Protein AF-A0A924YUT5-F1 (afdb_monomer)

Radius of gyration: 21.01 Å; Cα contacts (8 Å, |Δi|>4): 432; chains: 1; bounding box: 50×61×50 Å

pLDDT: mean 85.6, std 17.92, range [31.67, 98.62]

Nearest PDB structures (foldseek):
  8pk1-assembly1_E  TM=8.857E-01  e=5.391E-14  Streptococcus thermophilus DGCC 7710
  8pk1-assembly1_F  TM=6.198E-01  e=3.975E-14  Streptococcus thermophilus DGCC 7710
  5xvn-assembly1_D  TM=8.162E-01  e=4.179E-11  Enterococcus faecalis TX0027
  7mi5-assembly1_C  TM=7.066E-01  e=3.711E-10  Geobacter sulfurreducens PCA
  7mi4-assembly1_B  TM=5.355E-01  e=1.539E-09  Geobacter sulfurreducens PCA

Mean predicted aligned error: 7.94 Å

Solvent-accessible surface area (backbone atoms only — not comparable to full-atom values): 15999 Å² total; per-residue (Å²): 126,52,80,35,75,44,80,44,54,92,51,55,31,43,38,38,62,54,96,75,19,41,35,43,38,39,89,100,50,80,72,46,76,44,51,24,65,32,35,40,33,44,36,42,29,25,89,61,49,46,71,44,73,58,36,59,52,49,27,24,75,46,60,9,31,42,32,39,32,39,94,88,60,47,80,76,44,72,51,71,38,84,78,51,45,93,60,27,70,62,40,39,52,52,59,74,65,52,48,69,71,55,28,19,48,53,38,27,53,38,45,33,42,23,39,46,34,44,16,52,48,33,31,74,78,69,75,44,41,79,65,32,62,72,47,39,83,66,53,40,71,51,35,80,79,45,51,58,63,52,43,49,67,61,43,47,36,73,75,69,36,81,85,53,75,93,72,68,76,92,68,63,75,76,80,68,87,79,74,86,80,71,82,87,88,77,89,72,71,98,77,77,86,72,73,84,56,87,52,52,69,67,42,49,51,48,50,52,47,47,51,54,48,36,54,55,33,35,45,51,34,31,47,69,19,40,57,34,48,68,37,58,73,49,73,59,92,86,46,70,41,19,28,15,57,51,69,36,46,42,53,46,39,59,48,52,50,38,48,50,55,48,43,74,77,45,67,87,58,90,66,88,45,75,65,58,48,50,55,57,75,70,108

Secondary structure (DSSP, 8-state):
---EEEEE-SS-EEEEEETTEEEEE-TTSPPEEEEGGGEEEEEE--TTEEE-HHHHHHHHHTT-EEEEE-TTS-EEEEE--S-S-TTHHHHHHHHHT--HHHHHHHHHHHHHHHHHHHHHHHHHHHS--TTHHHHGGG--GGGTT-HHHHHHHHHHHHHH-TT-----GGGS----TT---S-S-----TT----S-TT-HHHHHHHHHHHHHHHHHHHHHHHTT--TT--SS---TT-TTHHHHHHHGGGHHHHHHHHHHHHHH-TT-SS--HHHHHHHTT-

Structure (mmCIF, N/CA/C/O backbone):
data_AF-A0A924YUT5-F1
#
_entry.id   AF-A0A924YUT5-F1
#
loop_
_atom_site.group_PDB
_atom_site.id
_atom_site.type_symbol
_atom_site.label_atom_id
_atom_site.label_alt_id
_atom_site.label_comp_id
_atom_site.label_asym_id
_atom_site.label_entity_id
_atom_site.label_seq_id
_atom_site.pdbx_PDB_ins_code
_atom_site.Cartn_x
_atom_site.Cartn_y
_atom_site.Cartn_z
_atom_site.occupancy
_atom_site.B_iso_or_equiv
_atom_site.auth_seq_id
_atom_site.auth_comp_id
_atom_site.auth_asym_id
_atom_site.auth_atom_id
_atom_site.pdbx_PDB_model_num
ATOM 1 N N . MET A 1 1 ? -15.914 -12.291 3.706 1.00 57.69 1 MET A N 1
ATOM 2 C CA . MET A 1 1 ? -15.242 -11.156 4.368 1.00 57.69 1 MET A CA 1
ATOM 3 C C . MET A 1 1 ? -15.129 -10.049 3.345 1.00 57.69 1 MET A C 1
ATOM 5 O O . MET A 1 1 ? -14.628 -10.314 2.257 1.00 57.69 1 MET A O 1
ATOM 9 N N . HIS A 1 2 ? -15.637 -8.861 3.648 1.00 71.75 2 HIS A N 1
ATOM 10 C CA . HIS A 1 2 ? -15.428 -7.686 2.804 1.00 71.75 2 HIS A CA 1
ATOM 11 C C . HIS A 1 2 ? -14.162 -6.982 3.307 1.00 71.75 2 HIS A C 1
ATOM 13 O O . HIS A 1 2 ? -14.096 -6.659 4.476 1.00 71.75 2 HIS A O 1
ATOM 19 N N . ASN A 1 3 ? -13.134 -6.755 2.487 1.00 85.44 3 ASN A N 1
ATOM 20 C CA . ASN A 1 3 ? -11.931 -6.027 2.927 1.00 85.44 3 ASN A CA 1
ATOM 21 C C . ASN A 1 3 ? -12.153 -4.509 2.782 1.00 85.44 3 ASN A C 1
ATOM 23 O O . ASN A 1 3 ? -11.598 -3.896 1.874 1.00 85.44 3 ASN A O 1
ATOM 27 N N . ARG A 1 4 ? -13.010 -3.903 3.618 1.00 92.44 4 ARG A N 1
ATOM 28 C CA . ARG A 1 4 ? -13.367 -2.479 3.470 1.00 92.44 4 ARG A CA 1
ATOM 29 C C . ARG A 1 4 ? -12.240 -1.563 3.944 1.00 92.44 4 ARG A C 1
ATOM 31 O O . ARG A 1 4 ? -11.618 -1.819 4.975 1.00 92.44 4 ARG A O 1
ATOM 38 N N . ILE A 1 5 ? -12.047 -0.464 3.222 1.00 93.12 5 ILE A N 1
ATOM 39 C CA . ILE A 1 5 ? -11.222 0.671 3.638 1.00 93.12 5 ILE A CA 1
ATOM 40 C C . ILE A 1 5 ? -12.177 1.748 4.151 1.00 93.12 5 ILE A C 1
ATOM 42 O O . ILE A 1 5 ? -13.081 2.174 3.432 1.00 93.12 5 ILE A O 1
ATOM 46 N N . LEU A 1 6 ? -12.021 2.140 5.411 1.00 93.56 6 LEU A N 1
ATOM 47 C CA . LEU A 1 6 ? -12.813 3.181 6.052 1.00 93.56 6 LEU A CA 1
ATOM 48 C C . LEU A 1 6 ? -11.939 4.410 6.255 1.00 93.56 6 LEU A C 1
ATOM 50 O O . LEU A 1 6 ? -10.944 4.337 6.970 1.00 93.56 6 LEU A O 1
ATOM 54 N N . ASP A 1 7 ? -12.334 5.528 5.658 1.00 92.19 7 ASP A N 1
ATOM 55 C CA . ASP A 1 7 ? -11.694 6.826 5.855 1.00 92.19 7 ASP A CA 1
ATOM 56 C C . ASP A 1 7 ? -12.595 7.731 6.715 1.00 92.19 7 ASP A C 1
ATOM 58 O O . ASP A 1 7 ? -13.752 8.000 6.374 1.00 92.19 7 ASP A O 1
ATOM 62 N N . ILE A 1 8 ? -12.062 8.180 7.854 1.00 92.62 8 ILE A N 1
ATOM 63 C CA . ILE A 1 8 ? -12.676 9.129 8.784 1.00 92.62 8 ILE A CA 1
ATOM 64 C C . ILE A 1 8 ? -11.884 10.452 8.746 1.00 92.62 8 ILE A C 1
ATOM 66 O O . ILE A 1 8 ? -11.165 10.803 9.687 1.00 92.62 8 ILE A O 1
ATOM 70 N N . SER A 1 9 ? -12.015 11.190 7.640 1.00 87.62 9 SER A N 1
ATOM 71 C CA . SER A 1 9 ? -11.305 12.462 7.407 1.00 87.62 9 SER A CA 1
ATOM 72 C C . SER A 1 9 ? -12.201 13.688 7.200 1.00 87.62 9 SER A C 1
ATOM 74 O O . SER A 1 9 ? -11.735 14.800 7.419 1.00 87.62 9 SER A O 1
ATOM 76 N N . ASP A 1 10 ? -13.476 13.525 6.834 1.00 83.38 10 ASP A N 1
ATOM 77 C CA . ASP A 1 10 ? -14.322 14.666 6.426 1.00 83.38 10 ASP A CA 1
ATOM 78 C C . ASP A 1 10 ? -15.088 15.347 7.577 1.00 83.38 10 ASP A C 1
ATOM 80 O O . ASP A 1 10 ? -15.808 16.315 7.359 1.00 83.38 10 ASP A O 1
ATOM 84 N N . GLY A 1 11 ? -14.984 14.838 8.805 1.00 87.88 11 GLY A N 1
ATOM 85 C CA . GLY A 1 11 ? -15.662 15.437 9.954 1.00 87.88 11 GLY A CA 1
ATOM 86 C C . GLY A 1 11 ? -15.453 14.661 11.245 1.00 87.88 11 GLY A C 1
ATOM 87 O O . GLY A 1 11 ? -15.083 13.480 11.214 1.00 87.88 11 GLY A O 1
ATOM 88 N N . GLY A 1 12 ? -15.748 15.319 12.370 1.00 93.00 12 GLY A N 1
ATOM 89 C CA . GLY A 1 12 ? -15.701 14.724 13.704 1.00 93.00 12 GLY A CA 1
ATOM 90 C C . GLY A 1 12 ? -16.536 13.445 13.803 1.00 93.00 12 GLY A C 1
ATOM 91 O O . GLY A 1 12 ? -17.572 13.295 13.145 1.00 93.00 12 GLY A O 1
ATOM 92 N N . ALA A 1 13 ? -16.047 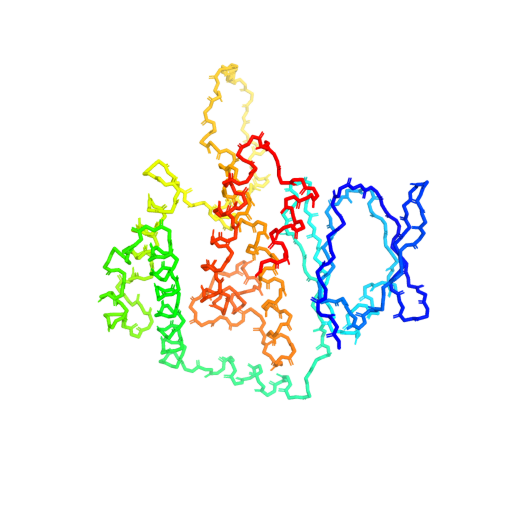12.496 14.595 1.00 96.62 13 ALA A N 1
ATOM 93 C CA . ALA A 1 13 ? -16.726 11.232 14.849 1.00 96.62 13 ALA A CA 1
ATOM 94 C C . ALA A 1 13 ? -16.277 10.635 16.184 1.00 96.62 13 ALA A C 1
ATOM 96 O O . ALA A 1 13 ? -15.131 10.808 16.603 1.00 96.62 13 ALA A O 1
ATOM 97 N N . ARG A 1 14 ? -17.155 9.865 16.822 1.00 97.94 14 ARG A N 1
ATOM 98 C CA . ARG A 1 14 ? -16.790 8.999 17.944 1.00 97.94 14 ARG A CA 1
ATOM 99 C C . ARG A 1 14 ? -16.845 7.548 17.494 1.00 97.94 14 ARG A C 1
ATOM 101 O O . ARG A 1 14 ? -17.876 7.065 17.035 1.00 97.94 14 ARG A O 1
ATOM 108 N N . LEU A 1 15 ? -15.719 6.855 17.612 1.00 98.12 15 LEU A N 1
ATOM 109 C CA . LEU A 1 15 ? -15.586 5.448 17.261 1.00 98.12 15 LEU A CA 1
ATOM 110 C C . LEU A 1 15 ? -15.609 4.606 18.538 1.00 98.12 15 LEU A C 1
ATOM 112 O O . LEU A 1 15 ? -14.796 4.806 19.445 1.00 98.12 15 LEU A O 1
ATOM 116 N N . ARG A 1 16 ? -16.507 3.625 18.610 1.00 97.75 16 ARG A N 1
ATOM 117 C CA . ARG A 1 16 ? -16.559 2.671 19.729 1.00 97.75 16 ARG A CA 1
ATOM 118 C C . ARG A 1 16 ? -16.728 1.237 19.245 1.00 97.75 16 ARG A C 1
ATOM 120 O O . ARG A 1 16 ? -17.115 0.985 18.108 1.00 97.75 16 ARG A O 1
ATOM 127 N N . SER A 1 17 ? -16.442 0.291 20.132 1.00 97.50 17 SER A N 1
ATOM 128 C CA . SER A 1 17 ? -16.720 -1.132 19.916 1.00 97.50 17 SER A CA 1
ATOM 129 C C . SER A 1 17 ? -18.054 -1.514 20.560 1.00 97.50 17 SER A C 1
ATOM 131 O O . SER A 1 17 ? -18.322 -1.133 21.700 1.00 97.50 17 SER A O 1
ATOM 133 N N . SER A 1 18 ? -18.879 -2.279 19.844 1.00 96.94 18 SER A N 1
ATOM 134 C CA . SER A 1 18 ? -20.071 -2.944 20.379 1.00 96.94 18 SER A CA 1
ATOM 135 C C . SER A 1 18 ? -20.273 -4.282 19.671 1.00 96.94 18 SER A C 1
ATOM 137 O O . SER A 1 18 ? -20.312 -4.317 18.447 1.00 96.94 18 SER A O 1
ATOM 139 N N . LEU A 1 19 ? -20.396 -5.387 20.415 1.00 93.75 19 LEU A N 1
ATOM 140 C CA . LEU A 1 19 ? -20.701 -6.723 19.868 1.00 93.75 19 LEU A CA 1
ATOM 141 C C . LEU A 1 19 ? -19.845 -7.117 18.639 1.00 93.75 19 LEU A C 1
ATOM 143 O O . LEU A 1 19 ? -20.381 -7.522 17.608 1.00 93.75 19 LEU A O 1
ATOM 147 N N . GLN A 1 20 ? -18.513 -6.975 18.732 1.00 94.69 20 GLN A N 1
ATOM 148 C CA . GLN A 1 20 ? -17.560 -7.248 17.633 1.00 94.69 20 GLN A CA 1
ATOM 149 C C . GLN A 1 20 ? -17.784 -6.400 16.365 1.00 94.69 20 GLN A C 1
ATOM 151 O O . GLN A 1 20 ? -17.390 -6.763 15.251 1.00 94.69 20 GLN A O 1
ATOM 156 N N . ARG A 1 21 ? -18.391 -5.226 16.534 1.00 97.56 21 ARG A N 1
ATOM 157 C CA . ARG A 1 21 ? -18.622 -4.247 15.476 1.00 97.56 21 ARG A CA 1
ATOM 158 C C . ARG A 1 21 ? -18.026 -2.900 15.866 1.00 97.56 21 ARG A C 1
ATOM 160 O O . ARG A 1 21 ? -18.085 -2.487 17.025 1.00 97.56 21 ARG A O 1
ATOM 167 N N . LEU A 1 22 ? -17.476 -2.223 14.869 1.00 98.19 22 LEU A N 1
ATOM 168 C CA . LEU A 1 22 ? -17.153 -0.810 14.909 1.00 98.19 22 LEU A CA 1
ATOM 169 C C . LEU A 1 22 ? -18.454 -0.018 14.789 1.00 98.19 22 LEU A C 1
ATOM 171 O O . LEU A 1 22 ? -19.200 -0.206 13.828 1.00 98.19 22 LEU A O 1
ATOM 175 N N . VAL A 1 23 ? -18.705 0.869 15.745 1.00 98.00 23 VAL A N 1
ATOM 176 C CA . VAL A 1 23 ? -19.786 1.854 15.691 1.00 98.00 23 VAL A CA 1
ATOM 177 C C . VAL A 1 23 ? -19.166 3.224 15.450 1.00 98.00 23 VAL A C 1
ATOM 179 O O . VAL A 1 23 ? -18.230 3.609 16.154 1.00 98.00 23 VAL A O 1
ATOM 182 N N . ILE A 1 24 ? -19.677 3.927 14.445 1.00 97.56 24 ILE A N 1
ATOM 183 C CA . ILE A 1 24 ? -19.262 5.267 14.040 1.00 97.56 24 ILE A CA 1
ATOM 184 C C . ILE A 1 24 ? -20.422 6.209 14.350 1.00 97.56 24 ILE A C 1
ATOM 186 O O . ILE A 1 24 ? -21.448 6.170 13.670 1.00 97.56 24 ILE A O 1
ATOM 190 N N . GLU A 1 25 ? -20.241 7.047 15.363 1.00 97.06 25 GLU A N 1
ATOM 191 C CA . GLU A 1 25 ? -21.209 8.064 15.773 1.00 97.06 25 GLU A CA 1
ATOM 192 C C . GLU A 1 25 ? -20.783 9.418 15.209 1.00 97.06 25 GLU A C 1
ATOM 194 O O . GLU A 1 25 ? -19.610 9.803 15.293 1.00 97.06 25 GLU A O 1
ATOM 199 N N . ARG A 1 26 ? -21.734 10.149 14.633 1.00 94.88 26 ARG A N 1
ATOM 200 C CA . ARG A 1 26 ? -21.543 11.509 14.123 1.00 94.88 26 ARG A CA 1
ATOM 201 C C . ARG A 1 26 ? -22.711 12.366 14.580 1.00 94.88 26 ARG A C 1
ATOM 203 O O . ARG A 1 26 ? -23.819 11.859 14.737 1.00 94.88 26 ARG A O 1
ATOM 210 N N . ASP A 1 27 ? -22.460 13.653 14.785 1.00 90.50 27 ASP A N 1
ATOM 211 C CA . ASP A 1 27 ? -23.513 14.560 15.231 1.00 90.50 27 ASP A CA 1
ATOM 212 C C . ASP A 1 27 ? -24.655 14.620 14.204 1.00 90.50 27 ASP A C 1
ATOM 214 O O . ASP A 1 27 ? -24.416 14.659 12.993 1.00 90.50 27 ASP A O 1
ATOM 218 N N . GLN A 1 28 ? -25.891 14.578 14.702 1.00 89.38 28 GLN A N 1
ATOM 219 C CA . GLN A 1 28 ? -27.132 14.623 13.914 1.00 89.38 28 GLN A CA 1
ATOM 220 C C . GLN A 1 28 ? -27.248 13.569 12.792 1.00 89.38 28 GLN A C 1
ATOM 222 O O . GLN A 1 28 ? -28.010 13.748 11.842 1.00 89.38 28 GLN A O 1
ATOM 227 N N . GLN A 1 29 ? -26.521 12.452 12.888 1.00 92.00 29 GLN A N 1
ATOM 228 C CA . GLN A 1 29 ? -26.584 11.346 11.929 1.00 92.00 29 GLN A CA 1
ATOM 229 C C . GLN A 1 29 ? -26.836 10.018 12.649 1.00 92.00 29 GLN A C 1
ATOM 231 O O . GLN A 1 29 ? -26.406 9.848 13.789 1.00 92.00 29 GLN A O 1
ATOM 236 N N . PRO A 1 30 ? -27.522 9.055 12.006 1.00 93.94 30 PRO A N 1
ATOM 237 C CA . PRO A 1 30 ? -27.683 7.728 12.579 1.00 93.94 30 PRO A CA 1
ATOM 238 C C . PRO A 1 30 ? -26.335 7.005 12.684 1.00 93.94 30 PRO A C 1
ATOM 240 O O . PRO A 1 30 ? -25.497 7.096 11.782 1.00 93.94 30 PRO A O 1
ATOM 243 N N . ASP A 1 31 ? -26.169 6.232 13.757 1.00 95.25 31 ASP A N 1
ATOM 244 C CA . ASP A 1 31 ? -24.995 5.388 13.970 1.00 95.25 31 ASP A CA 1
ATOM 245 C C . ASP A 1 31 ? -24.770 4.440 12.787 1.00 95.25 31 ASP A C 1
ATOM 247 O O . ASP A 1 31 ? -25.652 3.672 12.385 1.00 95.25 31 ASP A O 1
ATOM 251 N N . VAL A 1 32 ? -23.541 4.421 12.272 1.00 96.00 32 VAL A N 1
ATOM 252 C CA . VAL A 1 32 ? -23.119 3.438 11.271 1.00 96.00 32 VAL A CA 1
ATOM 253 C C . VAL A 1 32 ? -22.376 2.315 11.975 1.00 96.00 32 VAL A C 1
ATOM 255 O O . VAL A 1 32 ? -21.412 2.552 12.697 1.00 96.00 32 VAL A O 1
ATOM 258 N N . THR A 1 33 ? -22.803 1.073 11.749 1.00 96.75 33 THR A N 1
ATOM 259 C CA . THR A 1 33 ? -22.207 -0.103 12.393 1.00 96.75 33 THR A CA 1
ATOM 260 C C . THR A 1 33 ? -21.630 -1.071 11.364 1.00 96.75 33 THR A C 1
ATOM 262 O O . THR A 1 33 ? -22.330 -1.501 10.448 1.00 96.75 33 THR A O 1
ATOM 265 N N . ILE A 1 34 ? -20.366 -1.463 11.536 1.00 97.06 34 ILE A N 1
ATOM 266 C CA . ILE A 1 34 ? -19.622 -2.325 10.607 1.00 97.06 34 ILE A CA 1
ATOM 267 C C . ILE A 1 34 ? -18.926 -3.441 11.401 1.00 97.06 34 ILE A C 1
ATOM 269 O O . ILE A 1 34 ? -18.260 -3.141 12.389 1.00 97.06 34 ILE A O 1
ATOM 273 N N . PRO A 1 35 ? -19.047 -4.728 11.028 1.00 97.50 35 PRO A N 1
ATOM 274 C CA . PRO A 1 35 ? -18.266 -5.796 11.657 1.00 97.50 35 PRO A CA 1
ATOM 275 C C . PRO A 1 35 ? -16.762 -5.534 11.544 1.00 97.50 35 PRO A C 1
ATOM 277 O O . PRO A 1 35 ? -16.289 -5.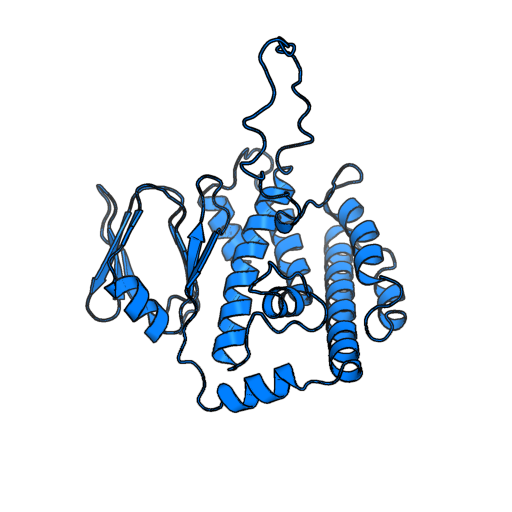219 10.456 1.00 97.50 35 PRO A O 1
ATOM 280 N N . PHE A 1 36 ? -15.989 -5.720 12.621 1.00 96.75 36 PHE A N 1
ATOM 281 C CA . PHE A 1 36 ? -14.528 -5.542 12.543 1.00 96.75 36 PHE A CA 1
ATOM 282 C C . PHE A 1 36 ? -13.881 -6.482 11.516 1.00 96.75 36 PHE A C 1
ATOM 284 O O . PHE A 1 36 ? -12.953 -6.081 10.825 1.00 96.75 36 PHE A O 1
ATOM 291 N N . ALA A 1 37 ? -14.425 -7.692 11.345 1.00 95.06 37 ALA A N 1
ATOM 292 C CA . ALA A 1 37 ? -13.985 -8.660 10.334 1.00 95.06 37 ALA A CA 1
ATOM 293 C C . ALA A 1 37 ? -14.163 -8.183 8.878 1.00 95.06 37 ALA A C 1
ATOM 295 O O . ALA A 1 37 ? -13.594 -8.785 7.968 1.00 95.06 37 ALA A O 1
ATOM 296 N N . ASP A 1 38 ? -14.951 -7.126 8.657 1.00 96.19 38 ASP A N 1
ATOM 297 C CA . ASP A 1 38 ? -15.125 -6.496 7.349 1.00 96.19 38 ASP A CA 1
ATOM 298 C C . ASP A 1 38 ? -14.273 -5.217 7.182 1.00 96.19 38 ASP A C 1
ATOM 300 O O . ASP A 1 38 ? -14.383 -4.529 6.167 1.00 96.19 38 ASP A O 1
ATOM 304 N N . VAL A 1 39 ? -13.436 -4.849 8.160 1.00 95.75 39 VAL A N 1
ATOM 305 C CA . VAL A 1 39 ? -12.582 -3.652 8.097 1.00 95.75 39 VAL A CA 1
ATOM 306 C C . VAL A 1 39 ? -11.131 -4.070 7.885 1.00 95.75 39 VAL A C 1
ATOM 308 O O . VAL A 1 39 ? -10.480 -4.592 8.785 1.00 95.75 39 VAL A O 1
ATOM 311 N N . ALA A 1 40 ? -10.603 -3.819 6.687 1.00 94.62 40 ALA A N 1
ATOM 312 C CA . ALA A 1 40 ? -9.198 -4.064 6.373 1.00 94.62 40 ALA A CA 1
ATOM 313 C C . ALA A 1 40 ? -8.307 -2.899 6.817 1.00 94.62 40 ALA A C 1
ATOM 315 O O . ALA A 1 40 ? -7.255 -3.127 7.412 1.00 94.62 40 ALA A O 1
ATOM 316 N N . VAL A 1 41 ? -8.734 -1.662 6.553 1.00 95.69 41 VAL A N 1
ATOM 317 C CA . VAL A 1 41 ? -8.014 -0.439 6.933 1.00 95.69 41 VAL A CA 1
ATOM 318 C C . VAL A 1 41 ? -9.006 0.551 7.529 1.00 95.69 41 VAL A C 1
ATOM 320 O O . VAL A 1 41 ? -10.041 0.826 6.926 1.00 95.69 41 VAL A O 1
ATOM 323 N N . LEU A 1 42 ? -8.682 1.089 8.702 1.00 96.62 42 LEU A N 1
ATOM 324 C CA . LEU A 1 42 ? -9.354 2.230 9.313 1.00 96.62 42 LEU A CA 1
ATOM 325 C C . LEU A 1 42 ? -8.371 3.398 9.345 1.00 96.62 42 LEU A C 1
ATOM 327 O O . LEU A 1 42 ? -7.430 3.395 10.135 1.00 96.62 42 LEU A O 1
ATOM 331 N N . MET A 1 43 ? -8.590 4.377 8.478 1.00 94.50 43 MET A N 1
ATOM 332 C CA . MET A 1 43 ? -7.797 5.593 8.392 1.00 94.50 43 MET A CA 1
ATOM 333 C C . MET A 1 43 ? -8.506 6.729 9.121 1.00 94.50 43 MET A C 1
ATOM 335 O O . MET A 1 43 ? -9.682 7.001 8.875 1.00 94.50 43 MET A O 1
ATOM 339 N N . VAL A 1 44 ? -7.794 7.375 10.037 1.00 95.00 44 VAL A N 1
ATOM 340 C CA . VAL A 1 44 ? -8.313 8.459 10.870 1.00 95.00 44 VAL A CA 1
ATOM 341 C C . VAL A 1 44 ? -7.430 9.678 10.680 1.00 95.00 44 VAL A C 1
ATOM 343 O O . VAL A 1 44 ? -6.253 9.648 11.030 1.00 95.00 44 VAL A O 1
ATOM 346 N N . ALA A 1 45 ? -8.014 10.742 10.132 1.00 89.88 45 ALA A N 1
ATOM 347 C CA . ALA A 1 45 ? -7.296 11.983 9.845 1.00 89.88 45 ALA A CA 1
ATOM 348 C C . ALA A 1 45 ? -7.946 13.220 10.468 1.00 89.88 45 ALA A C 1
ATOM 350 O O . ALA A 1 45 ? -7.268 14.210 10.716 1.00 89.88 45 ALA A O 1
ATOM 351 N N . HIS A 1 46 ? -9.260 13.202 10.713 1.00 91.88 46 HIS A N 1
ATOM 352 C CA . HIS A 1 46 ? -9.926 14.396 11.220 1.00 91.88 46 HIS A CA 1
ATOM 353 C C . HIS A 1 46 ? -9.592 14.621 12.711 1.00 91.88 46 HIS A C 1
ATOM 355 O O . HIS A 1 46 ? -9.798 13.709 13.516 1.00 91.88 46 HIS A O 1
ATOM 361 N N . PRO A 1 47 ? -9.152 15.829 13.124 1.00 90.62 47 PRO A N 1
ATOM 362 C CA . PRO A 1 47 ? -8.640 16.082 14.479 1.00 90.62 47 PRO A CA 1
ATOM 363 C C . PRO A 1 47 ? -9.697 15.922 15.580 1.00 90.62 47 PRO A C 1
ATOM 365 O O . PRO A 1 47 ? -9.375 15.632 16.726 1.00 90.62 47 PRO A O 1
ATOM 368 N N . GLN A 1 48 ? -10.979 16.072 15.238 1.00 94.12 48 GLN A N 1
ATOM 369 C CA . GLN A 1 48 ? -12.101 15.868 16.167 1.00 94.12 48 GLN A CA 1
ATOM 370 C C . GLN A 1 48 ? -12.608 14.415 16.215 1.00 94.12 48 GLN A C 1
ATOM 372 O O . GLN A 1 48 ? -13.757 14.170 16.588 1.00 94.12 48 GLN A O 1
ATOM 377 N N . VAL A 1 49 ? -11.805 13.441 15.782 1.00 95.94 49 VAL A N 1
ATOM 378 C CA . VAL A 1 49 ? -12.155 12.024 15.922 1.00 95.94 49 VAL A CA 1
ATOM 379 C C . VAL A 1 49 ? -11.667 11.506 17.266 1.00 95.94 49 VAL A C 1
ATOM 381 O O . VAL A 1 49 ? -10.496 11.631 17.607 1.00 95.94 49 VAL A O 1
ATOM 384 N N . SER A 1 50 ? -12.563 10.872 18.017 1.00 97.12 50 SER A N 1
ATOM 385 C CA . SER A 1 50 ? -12.227 10.152 19.247 1.00 97.12 50 SER A CA 1
ATOM 386 C C . SER A 1 50 ? -12.490 8.662 19.071 1.00 97.12 50 SER A C 1
ATOM 388 O O . SER A 1 50 ? -13.429 8.263 18.384 1.00 97.12 50 SER A O 1
ATOM 390 N N . TYR A 1 51 ? -11.668 7.817 19.687 1.00 97.12 51 TYR A N 1
ATOM 391 C CA . TYR A 1 51 ? -11.833 6.367 19.634 1.00 97.12 51 TYR A CA 1
ATOM 392 C C . TYR A 1 51 ? -11.444 5.714 20.958 1.00 97.12 51 TYR A C 1
ATOM 394 O O . TYR A 1 51 ? -10.570 6.195 21.677 1.00 97.12 51 TYR A O 1
ATOM 402 N N . SER A 1 52 ? -12.105 4.609 21.303 1.00 96.88 52 SER A N 1
ATOM 403 C CA . SER A 1 52 ? -11.762 3.830 22.496 1.00 96.88 52 SER A CA 1
ATOM 404 C C . SER A 1 52 ? -10.594 2.875 22.236 1.00 96.88 52 SER A C 1
ATOM 406 O O . SER A 1 52 ? -10.414 2.378 21.124 1.00 96.88 52 SER A O 1
ATOM 408 N N . GLN A 1 53 ? -9.853 2.513 23.290 1.00 97.25 53 GLN A N 1
ATOM 409 C CA . GLN A 1 53 ? -8.820 1.467 23.219 1.00 97.25 53 GLN A CA 1
ATOM 410 C C . GLN A 1 53 ? -9.372 0.154 22.627 1.00 97.25 53 GLN A C 1
ATOM 412 O O . GLN A 1 53 ? -8.700 -0.515 21.841 1.00 97.25 53 GLN A O 1
ATOM 417 N N . SER A 1 54 ? -10.632 -0.174 22.929 1.00 97.12 54 SER A N 1
ATOM 418 C CA . SER A 1 54 ? -11.299 -1.367 22.409 1.00 97.12 54 SER A CA 1
ATOM 419 C C . SER A 1 54 ? -11.500 -1.355 20.889 1.00 97.12 54 SER A C 1
ATOM 421 O O . SER A 1 54 ? -11.597 -2.432 20.304 1.00 97.12 54 SER A O 1
ATOM 423 N N . VAL A 1 55 ? -11.535 -0.193 20.225 1.00 98.06 55 VAL A N 1
ATOM 424 C CA . VAL A 1 55 ? -11.551 -0.120 18.752 1.00 98.06 55 VAL A CA 1
ATOM 425 C C . VAL A 1 55 ? -10.234 -0.640 18.190 1.00 98.06 55 VAL A C 1
ATOM 427 O O . VAL A 1 55 ? -10.255 -1.518 17.332 1.00 98.06 55 VAL A O 1
ATOM 430 N N . LEU A 1 56 ? -9.100 -0.168 18.718 1.00 97.25 56 LEU A N 1
ATOM 431 C CA . LEU A 1 56 ? -7.771 -0.605 18.280 1.00 97.25 56 LEU A CA 1
ATOM 432 C C . LEU A 1 56 ? -7.578 -2.111 18.495 1.00 97.25 56 LEU A C 1
ATOM 434 O O . LEU A 1 56 ? -7.127 -2.817 17.592 1.00 97.25 56 LEU A O 1
ATOM 438 N N . ALA A 1 57 ? -7.968 -2.608 19.673 1.00 95.94 57 ALA A N 1
ATOM 439 C CA . ALA A 1 57 ? -7.838 -4.018 20.026 1.00 95.94 57 ALA A CA 1
ATOM 440 C C . ALA A 1 57 ? -8.699 -4.931 19.138 1.00 95.94 57 ALA A C 1
ATOM 442 O O . ALA A 1 57 ? -8.181 -5.897 18.581 1.00 95.94 57 ALA A O 1
ATOM 443 N N . ASN A 1 58 ? -9.993 -4.626 18.967 1.00 96.69 58 ASN A N 1
ATOM 444 C CA . ASN A 1 58 ? -10.884 -5.466 18.157 1.00 96.69 58 ASN A CA 1
ATOM 445 C C . ASN A 1 58 ? -10.558 -5.380 16.659 1.00 96.69 58 ASN A C 1
ATOM 447 O O . ASN A 1 58 ? -10.624 -6.397 15.973 1.00 96.69 58 ASN A O 1
ATOM 451 N N . LEU A 1 59 ? -10.151 -4.208 16.156 1.00 96.31 59 LEU A N 1
ATOM 452 C CA . LEU A 1 59 ? -9.678 -4.074 14.777 1.00 96.31 59 LEU A CA 1
ATOM 453 C C . LEU A 1 59 ? -8.438 -4.942 14.535 1.00 96.31 59 LEU A C 1
ATOM 455 O O . LEU A 1 59 ? -8.412 -5.718 13.583 1.00 96.31 59 LEU A O 1
ATOM 459 N N . SER A 1 60 ? -7.450 -4.867 15.431 1.00 95.00 60 SER A N 1
ATOM 460 C CA . SER A 1 60 ? -6.215 -5.654 15.326 1.00 95.00 60 SER A CA 1
ATOM 461 C C . SER A 1 60 ? -6.487 -7.156 15.436 1.00 95.00 60 SER A C 1
ATOM 463 O O . SER A 1 60 ? -5.935 -7.936 14.665 1.00 95.00 60 SER A O 1
ATOM 465 N N . ALA A 1 61 ? -7.372 -7.570 16.349 1.00 93.38 61 ALA A N 1
ATOM 466 C CA . ALA A 1 61 ? -7.781 -8.967 16.510 1.00 93.38 61 ALA A CA 1
ATOM 467 C C . ALA A 1 61 ? -8.515 -9.519 15.275 1.00 93.38 61 ALA A C 1
ATOM 469 O O . ALA A 1 61 ? -8.380 -10.696 14.952 1.00 93.38 61 ALA A O 1
ATOM 470 N N . ALA A 1 62 ? -9.247 -8.667 14.552 1.00 93.69 62 ALA A N 1
ATOM 471 C CA . ALA A 1 62 ? -9.862 -9.004 13.270 1.00 93.69 62 ALA A CA 1
ATOM 472 C C . ALA A 1 62 ? -8.875 -8.954 12.081 1.00 93.69 62 ALA A C 1
ATOM 474 O O . ALA A 1 62 ? -9.266 -9.196 10.938 1.00 93.69 62 ALA A O 1
ATOM 475 N N . GLY A 1 63 ? -7.600 -8.635 12.328 1.00 92.81 63 GLY A N 1
ATOM 476 C CA . GLY A 1 63 ? -6.565 -8.508 11.304 1.00 92.81 63 GLY A CA 1
ATOM 477 C C . GLY A 1 63 ? -6.637 -7.210 10.497 1.00 92.81 63 GLY A C 1
ATOM 478 O O . GLY A 1 63 ? -6.011 -7.128 9.441 1.00 92.81 63 GLY A O 1
ATOM 479 N N . GLY A 1 64 ? -7.411 -6.217 10.936 1.00 95.00 64 GLY A N 1
ATOM 480 C CA . GLY A 1 64 ? -7.462 -4.886 10.333 1.00 95.00 64 GLY A CA 1
ATOM 481 C C . GLY A 1 64 ? -6.306 -3.994 10.792 1.00 95.00 64 GLY A C 1
ATOM 482 O O . GLY A 1 64 ? -5.701 -4.225 11.837 1.00 95.00 64 GLY A O 1
ATOM 483 N N . VAL A 1 65 ? -6.002 -2.963 10.008 1.00 95.56 65 VAL A N 1
ATOM 484 C CA . VAL A 1 65 ? -4.937 -1.989 10.293 1.00 95.56 65 VAL A CA 1
ATOM 485 C C . VAL A 1 65 ? -5.540 -0.635 10.633 1.00 95.56 65 VAL A C 1
ATOM 487 O O . VAL A 1 65 ? -6.437 -0.163 9.936 1.00 95.56 65 VAL A O 1
ATOM 490 N N . PHE A 1 66 ? -5.026 0.006 11.682 1.00 96.94 66 PHE A N 1
ATOM 491 C CA . PHE A 1 66 ? -5.341 1.401 11.994 1.00 96.94 66 PHE A CA 1
ATOM 492 C C . PHE A 1 66 ? -4.254 2.312 11.428 1.00 96.94 66 PHE A C 1
ATOM 494 O O . PHE A 1 66 ? -3.069 2.052 11.640 1.00 96.94 66 PHE A O 1
ATOM 501 N N . VAL A 1 67 ? -4.649 3.383 10.745 1.00 95.69 67 VAL A N 1
ATOM 502 C CA . VAL A 1 67 ? -3.746 4.399 10.200 1.00 95.69 67 VAL A CA 1
ATOM 503 C C . VAL A 1 67 ? -4.109 5.746 10.810 1.00 95.69 67 VAL A C 1
ATOM 505 O O . VAL A 1 67 ? -5.227 6.225 10.629 1.00 95.69 67 VAL A O 1
ATOM 508 N N . SER A 1 68 ? -3.165 6.343 11.534 1.00 93.56 68 SER A N 1
ATOM 509 C CA . SER A 1 68 ? -3.278 7.715 12.028 1.00 93.56 68 SER A CA 1
ATOM 510 C C . SER A 1 68 ? -2.676 8.654 11.001 1.00 93.56 68 SER A C 1
ATOM 512 O O . SER A 1 68 ? -1.550 8.416 10.558 1.00 93.56 68 SER A O 1
ATOM 514 N N . CYS A 1 69 ? -3.387 9.725 10.675 1.00 88.81 69 CYS A N 1
ATOM 515 C CA . CYS A 1 69 ? -2.901 10.764 9.780 1.00 88.81 69 CYS A CA 1
ATOM 516 C C . CYS A 1 69 ? -2.710 12.105 10.502 1.00 88.81 69 CYS A C 1
ATOM 518 O O . CYS A 1 69 ? -3.290 12.324 11.565 1.00 88.81 69 CYS A O 1
ATOM 520 N N . ASP A 1 70 ? -1.883 12.976 9.928 1.00 83.25 70 ASP A N 1
ATOM 521 C CA . ASP A 1 70 ? -1.701 14.361 10.366 1.00 83.25 70 ASP A CA 1
ATOM 522 C C . ASP A 1 70 ? -2.814 15.299 9.856 1.00 83.25 70 ASP A C 1
ATOM 524 O O . ASP A 1 70 ? -3.765 14.885 9.188 1.00 83.25 70 ASP A O 1
ATOM 528 N N . GLU A 1 71 ? -2.675 16.594 10.154 1.00 77.31 71 GLU A N 1
ATOM 529 C CA . GLU A 1 71 ? -3.579 17.663 9.707 1.00 77.31 71 GLU A CA 1
ATOM 530 C C . GLU A 1 71 ? -3.646 17.823 8.181 1.00 77.31 71 GLU A C 1
ATOM 532 O O . GLU A 1 71 ? -4.660 18.265 7.641 1.00 77.31 71 GLU A O 1
ATOM 537 N N . ARG A 1 72 ? -2.591 17.406 7.472 1.00 71.56 72 ARG A N 1
ATOM 538 C CA . ARG A 1 72 ? -2.521 17.381 6.008 1.00 71.56 72 ARG A CA 1
ATOM 539 C C . ARG A 1 72 ? -3.103 16.083 5.429 1.00 71.56 72 ARG A C 1
ATOM 541 O O . ARG A 1 72 ? -3.084 15.891 4.216 1.00 71.56 72 ARG A O 1
ATOM 548 N N . ARG A 1 73 ? -3.674 15.222 6.283 1.00 71.44 73 ARG A N 1
ATOM 549 C CA . ARG A 1 73 ? -4.268 13.913 5.969 1.00 71.44 73 ARG A CA 1
ATOM 550 C C . ARG A 1 73 ? -3.252 12.875 5.478 1.00 71.44 73 ARG A C 1
ATOM 552 O O . ARG A 1 73 ? -3.649 11.883 4.864 1.00 71.44 73 ARG A O 1
ATOM 559 N N . HIS A 1 74 ? -1.971 13.046 5.798 1.00 74.69 74 HIS A N 1
ATOM 560 C CA . HIS A 1 74 ? -0.920 12.078 5.491 1.00 74.69 74 HIS A CA 1
ATOM 561 C C . HIS A 1 74 ? -0.746 11.075 6.626 1.00 74.69 74 HIS A C 1
ATOM 563 O O . HIS A 1 74 ? -0.739 11.479 7.788 1.00 74.69 74 HIS A O 1
ATOM 569 N N . PRO A 1 75 ? -0.565 9.776 6.339 1.00 84.25 75 PRO A N 1
ATOM 570 C CA . PRO A 1 75 ? -0.268 8.799 7.376 1.00 84.25 75 PRO A CA 1
ATOM 571 C C . PRO A 1 75 ? 1.018 9.123 8.139 1.00 84.25 75 PRO A C 1
ATOM 573 O O . PRO A 1 75 ? 2.097 9.176 7.554 1.00 84.25 75 PRO A O 1
ATOM 576 N N . VAL A 1 76 ? 0.906 9.224 9.460 1.00 87.25 76 VAL A N 1
ATOM 577 C CA . VAL A 1 76 ? 2.032 9.419 10.391 1.00 87.25 76 VAL A CA 1
ATOM 578 C C . VAL A 1 76 ? 2.244 8.232 11.325 1.00 87.25 76 VAL A C 1
ATOM 580 O O . VAL A 1 76 ? 3.299 8.096 11.936 1.00 87.25 76 VAL A O 1
ATOM 583 N N . GLY A 1 77 ? 1.263 7.335 11.428 1.00 89.94 77 GLY A N 1
ATOM 584 C CA . GLY A 1 77 ? 1.362 6.145 12.263 1.00 89.94 77 GLY A CA 1
ATOM 585 C C . GLY A 1 77 ? 0.505 5.005 11.741 1.00 89.94 77 GLY A C 1
ATOM 586 O O . GLY A 1 77 ? -0.551 5.221 11.148 1.00 89.94 77 GLY A O 1
ATOM 587 N N . MET A 1 78 ? 0.951 3.774 11.984 1.00 93.12 78 MET A N 1
ATOM 588 C CA . MET A 1 78 ? 0.217 2.569 11.611 1.00 93.12 78 MET A CA 1
ATOM 589 C C . MET A 1 78 ? 0.274 1.550 12.749 1.00 93.12 78 MET A C 1
ATOM 591 O O . MET A 1 78 ? 1.358 1.162 13.180 1.00 93.12 78 MET A O 1
ATOM 595 N N . LEU A 1 79 ? -0.889 1.099 13.220 1.00 95.00 79 LEU A N 1
ATOM 596 C CA . LEU A 1 79 ? -0.998 -0.025 14.147 1.00 95.00 79 LEU A CA 1
ATOM 597 C C . LEU A 1 79 ? -1.266 -1.293 13.339 1.00 95.00 79 LEU A C 1
ATOM 599 O O . LEU A 1 79 ? -2.342 -1.458 12.756 1.00 95.00 79 LEU A O 1
ATOM 603 N N . LEU A 1 80 ? -0.273 -2.177 13.309 1.00 93.00 80 LEU A N 1
ATOM 604 C CA . LEU A 1 80 ? -0.337 -3.452 12.606 1.00 93.00 80 LEU A CA 1
ATOM 605 C C . LEU A 1 80 ? -0.723 -4.594 13.563 1.00 93.00 80 LEU A C 1
ATOM 607 O O . LEU A 1 80 ? -0.231 -4.627 14.695 1.00 93.00 80 LEU A O 1
ATOM 611 N N . PRO A 1 81 ? -1.546 -5.563 13.121 1.00 90.00 81 PRO A N 1
ATOM 612 C CA . PRO A 1 81 ? -1.817 -6.774 13.885 1.00 90.00 81 PRO A CA 1
ATOM 613 C C . PRO A 1 81 ? -0.534 -7.546 14.213 1.00 90.00 81 PRO A C 1
ATOM 615 O O . PRO A 1 81 ? 0.249 -7.870 13.319 1.00 90.00 81 PRO A O 1
ATOM 618 N N . LEU A 1 82 ? -0.343 -7.888 15.490 1.00 83.25 82 LEU A N 1
ATOM 619 C CA . LEU A 1 82 ? 0.790 -8.709 15.934 1.00 83.25 82 LEU A CA 1
ATOM 620 C C . LEU A 1 82 ? 0.578 -10.195 15.615 1.00 83.25 82 LEU A C 1
ATOM 622 O O . LEU A 1 82 ? 1.473 -10.862 15.101 1.00 83.25 82 LEU A O 1
ATOM 626 N N . ALA A 1 83 ? -0.619 -10.709 15.907 1.00 68.31 83 ALA A N 1
ATOM 627 C CA . ALA A 1 83 ? -0.974 -12.109 15.728 1.00 68.31 83 ALA A CA 1
ATOM 628 C C . ALA A 1 83 ? -1.707 -12.303 14.396 1.00 68.31 83 ALA A C 1
ATOM 630 O O . ALA A 1 83 ? -2.894 -12.010 14.281 1.00 68.31 83 ALA A O 1
ATOM 631 N N . GLY A 1 84 ? -0.988 -12.791 13.386 1.00 65.88 84 GLY A N 1
ATOM 632 C CA . GLY A 1 84 ? -1.570 -13.146 12.086 1.00 65.88 84 GLY A CA 1
ATOM 633 C C . GLY A 1 84 ? -1.098 -14.488 11.529 1.00 65.88 84 GLY A C 1
ATOM 634 O O . GLY A 1 84 ? -1.729 -15.022 10.622 1.00 65.88 84 GLY A O 1
ATOM 635 N N . HIS A 1 85 ? -0.004 -15.051 12.057 1.00 78.19 85 HIS A N 1
ATOM 636 C CA . HIS A 1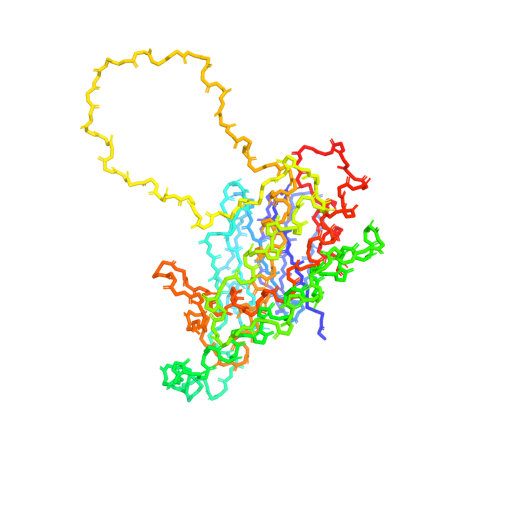 85 ? 0.614 -16.247 11.492 1.00 78.19 85 HIS A CA 1
ATOM 637 C C . HIS A 1 85 ? 1.411 -17.040 12.541 1.00 78.19 85 HIS A C 1
ATOM 639 O O . HIS A 1 85 ? 2.172 -16.463 13.313 1.00 78.19 85 HIS A O 1
ATOM 645 N N . PHE A 1 86 ? 1.289 -18.370 12.540 1.00 81.19 86 PHE A N 1
ATOM 646 C CA . PHE A 1 86 ? 1.909 -19.251 13.543 1.00 81.19 86 PHE A CA 1
ATOM 647 C C . PHE A 1 86 ? 3.426 -19.449 13.350 1.00 81.19 86 PHE A C 1
ATOM 649 O O . PHE A 1 86 ? 4.143 -19.646 14.322 1.00 81.19 86 PHE A O 1
ATOM 656 N N . THR A 1 87 ? 3.944 -19.336 12.120 1.00 86.44 87 THR A N 1
ATOM 657 C CA . THR A 1 87 ? 5.394 -19.444 11.813 1.00 86.44 87 THR A CA 1
ATOM 658 C C . THR A 1 87 ? 6.117 -18.090 11.725 1.00 86.44 87 THR A C 1
ATOM 660 O O . THR A 1 87 ? 7.067 -17.945 10.951 1.00 86.44 87 THR A O 1
ATOM 663 N N . GLN A 1 88 ? 5.632 -17.049 12.408 1.00 88.44 88 GLN A N 1
ATOM 664 C CA . GLN A 1 88 ? 6.151 -15.685 12.232 1.00 88.44 88 GLN A CA 1
ATOM 665 C C . GLN A 1 88 ? 7.653 -15.589 12.553 1.00 88.44 88 GLN A C 1
ATOM 667 O O . GLN A 1 88 ? 8.420 -15.065 11.751 1.00 88.44 88 GLN A O 1
ATOM 672 N N . ALA A 1 89 ? 8.094 -16.181 13.667 1.00 89.56 89 ALA A N 1
ATOM 673 C CA . ALA A 1 89 ? 9.503 -16.177 14.067 1.00 89.56 89 ALA A CA 1
ATOM 674 C C . ALA A 1 89 ? 10.422 -16.855 13.031 1.00 89.56 89 ALA A C 1
ATOM 676 O O . ALA A 1 89 ? 11.462 -16.307 12.670 1.00 89.56 89 ALA A O 1
ATOM 677 N N . GLU A 1 90 ? 10.020 -18.015 12.502 1.00 93.12 90 GLU A N 1
ATOM 678 C CA . GLU A 1 90 ? 10.773 -18.746 11.472 1.00 93.12 90 GLU A CA 1
ATOM 679 C C . GLU A 1 90 ? 10.895 -17.933 10.179 1.00 93.12 90 GLU A C 1
ATOM 681 O O . GLU A 1 90 ? 11.972 -17.839 9.589 1.00 93.12 90 GLU A O 1
ATOM 686 N N . ARG A 1 91 ? 9.798 -17.293 9.754 1.00 94.56 91 ARG A N 1
ATOM 687 C CA . ARG A 1 91 ? 9.780 -16.442 8.559 1.00 94.56 91 ARG A CA 1
ATOM 688 C C . ARG A 1 91 ? 10.627 -15.190 8.745 1.00 94.56 91 ARG A C 1
ATOM 690 O O . ARG A 1 91 ? 11.358 -14.830 7.828 1.00 94.56 91 ARG A O 1
ATOM 697 N N . PHE A 1 92 ? 10.593 -14.567 9.921 1.00 94.06 92 PHE A N 1
ATOM 698 C CA . PHE A 1 92 ? 11.447 -13.420 10.234 1.00 94.06 92 PHE A CA 1
ATOM 699 C C . PHE A 1 92 ? 12.928 -13.809 10.194 1.00 94.06 92 PHE A C 1
ATOM 701 O O . PHE A 1 92 ? 13.730 -13.101 9.586 1.00 94.06 92 PHE A O 1
ATOM 708 N N . ALA A 1 93 ? 13.293 -14.965 10.760 1.00 94.94 93 ALA A N 1
ATOM 709 C CA . ALA A 1 93 ? 14.657 -15.485 10.690 1.00 94.94 93 ALA A CA 1
ATOM 710 C C . ALA A 1 93 ? 15.089 -15.776 9.240 1.00 94.94 93 ALA A C 1
ATOM 712 O O . ALA A 1 93 ? 16.192 -15.403 8.830 1.00 94.94 93 ALA A O 1
ATOM 713 N N . ALA A 1 94 ? 14.211 -16.377 8.431 1.00 95.38 94 ALA A N 1
ATOM 714 C CA . ALA A 1 94 ? 14.461 -16.618 7.010 1.00 95.38 94 ALA A CA 1
ATOM 715 C C . ALA A 1 94 ? 14.600 -15.312 6.203 1.00 95.38 94 ALA A C 1
ATOM 717 O O . ALA A 1 94 ? 15.468 -15.212 5.338 1.00 95.38 94 ALA A O 1
ATOM 718 N N . GLN A 1 95 ? 13.793 -14.289 6.500 1.00 95.19 95 GLN A N 1
ATOM 719 C CA . GLN A 1 95 ? 13.918 -12.965 5.884 1.00 95.19 95 GLN A CA 1
ATOM 720 C C . GLN A 1 95 ? 15.234 -12.284 6.253 1.00 95.19 95 GLN A C 1
ATOM 722 O O . GLN A 1 95 ? 15.931 -11.783 5.372 1.00 95.19 95 GLN A O 1
ATOM 727 N N . ALA A 1 96 ? 15.594 -12.283 7.537 1.00 94.75 96 ALA A N 1
ATOM 728 C CA . ALA A 1 96 ? 16.819 -11.655 8.025 1.00 94.75 96 ALA A CA 1
ATOM 729 C C . ALA A 1 96 ? 18.081 -12.334 7.464 1.00 94.75 96 ALA A C 1
ATOM 731 O O . ALA A 1 96 ? 19.061 -11.662 7.146 1.00 94.75 96 ALA A O 1
ATOM 732 N N . SER A 1 97 ? 18.041 -13.658 7.293 1.00 96.31 97 SER A N 1
ATOM 733 C CA . SER A 1 97 ? 19.135 -14.453 6.715 1.00 96.31 97 SER A CA 1
ATOM 734 C C . SER A 1 97 ? 19.115 -14.531 5.183 1.00 96.31 97 SER A C 1
ATOM 736 O O . SER A 1 97 ? 20.014 -15.131 4.586 1.00 96.31 97 SER A O 1
ATOM 738 N N . ALA A 1 98 ? 18.130 -13.915 4.519 1.00 96.25 98 ALA A N 1
ATOM 739 C CA . ALA A 1 98 ? 18.013 -13.960 3.069 1.00 96.25 98 ALA A CA 1
ATOM 740 C C . ALA A 1 98 ? 19.265 -13.377 2.398 1.00 96.25 98 ALA A C 1
ATOM 742 O O . ALA A 1 98 ? 19.641 -12.216 2.585 1.00 96.25 98 ALA A O 1
ATOM 743 N N . SER A 1 99 ? 19.905 -14.189 1.556 1.00 96.69 99 SER A N 1
ATOM 744 C CA . SER A 1 99 ? 21.146 -13.792 0.900 1.00 96.69 99 SER A CA 1
ATOM 745 C C . SER A 1 99 ? 20.943 -12.583 -0.022 1.00 96.69 99 SER A C 1
ATOM 747 O O . SER A 1 99 ? 19.900 -12.420 -0.665 1.00 96.69 99 SER A O 1
ATOM 749 N N . LEU A 1 100 ? 21.972 -11.736 -0.144 1.00 95.06 100 LEU A N 1
ATOM 750 C CA . LEU A 1 100 ? 21.938 -10.581 -1.047 1.00 95.06 100 LEU A CA 1
ATOM 751 C C . LEU A 1 100 ? 21.560 -10.958 -2.498 1.00 95.06 100 LEU A C 1
ATOM 753 O O . LEU A 1 100 ? 20.726 -10.255 -3.071 1.00 95.06 100 LEU A O 1
ATOM 757 N N . PRO A 1 101 ? 22.070 -12.059 -3.094 1.00 96.69 101 PRO A N 1
ATOM 758 C CA . PRO A 1 101 ? 21.630 -12.498 -4.419 1.00 96.69 101 PRO A CA 1
ATOM 759 C C . PRO A 1 101 ? 20.130 -12.800 -4.498 1.00 96.69 101 PRO A C 1
ATOM 761 O O . PRO A 1 101 ? 19.499 -12.470 -5.499 1.00 96.69 101 PRO A O 1
ATOM 764 N N . THR A 1 102 ? 19.545 -13.396 -3.456 1.00 96.62 102 THR A N 1
ATOM 765 C CA . THR A 1 102 ? 18.105 -13.688 -3.409 1.00 96.62 102 THR A CA 1
ATOM 766 C C . THR A 1 102 ? 17.292 -12.402 -3.389 1.00 96.62 102 THR A C 1
ATOM 768 O O . THR A 1 102 ? 16.425 -12.229 -4.243 1.00 96.62 102 THR A O 1
ATOM 771 N N . ARG A 1 103 ? 17.631 -11.459 -2.500 1.00 96.62 103 ARG A N 1
ATOM 772 C CA . ARG A 1 103 ? 16.958 -10.151 -2.425 1.00 96.62 103 ARG A CA 1
ATOM 773 C C . ARG A 1 103 ? 17.023 -9.394 -3.753 1.00 96.62 103 ARG A C 1
ATOM 775 O O . ARG A 1 103 ? 15.998 -8.939 -4.249 1.00 96.62 103 ARG A O 1
ATOM 782 N N . LYS A 1 104 ? 18.196 -9.364 -4.398 1.00 96.19 104 LYS A N 1
ATOM 783 C CA . LYS A 1 104 ? 18.389 -8.725 -5.712 1.00 96.19 104 LYS A CA 1
ATOM 784 C C . LYS A 1 104 ? 17.558 -9.367 -6.831 1.00 96.19 104 LYS A C 1
ATOM 786 O O . LYS A 1 104 ? 17.017 -8.647 -7.671 1.00 96.19 104 LYS A O 1
ATOM 791 N N . ARG A 1 105 ? 17.425 -10.700 -6.850 1.00 97.50 105 ARG A N 1
ATOM 792 C CA . ARG A 1 105 ? 16.569 -11.410 -7.822 1.00 97.50 105 ARG A CA 1
ATOM 793 C C . ARG A 1 105 ? 15.079 -11.172 -7.580 1.00 97.50 105 ARG A C 1
ATOM 795 O O . ARG A 1 105 ? 14.323 -11.101 -8.544 1.00 97.50 105 ARG A O 1
ATOM 802 N N . LEU A 1 106 ? 14.651 -11.070 -6.323 1.00 97.38 106 LEU A N 1
ATOM 803 C CA . LEU A 1 106 ? 13.264 -10.739 -5.986 1.00 97.38 106 LEU A CA 1
ATOM 804 C C . LEU A 1 106 ? 12.941 -9.295 -6.387 1.00 97.38 106 LEU A C 1
ATOM 806 O O . LEU A 1 106 ? 11.961 -9.066 -7.089 1.00 97.38 106 LEU A O 1
ATOM 810 N N . TRP A 1 107 ? 13.822 -8.344 -6.063 1.00 97.31 107 TRP A N 1
ATOM 811 C CA . TRP A 1 107 ? 13.675 -6.954 -6.501 1.00 97.31 107 TRP A CA 1
ATOM 812 C C . TRP A 1 107 ? 13.603 -6.815 -8.025 1.00 97.31 107 TRP A C 1
ATOM 814 O O . TRP A 1 107 ? 12.752 -6.104 -8.544 1.00 97.31 107 TRP A O 1
ATOM 824 N N . GLN A 1 108 ? 14.441 -7.542 -8.769 1.00 97.69 108 GLN A N 1
ATOM 825 C CA . GLN A 1 108 ? 14.389 -7.539 -10.235 1.00 97.69 108 GLN A CA 1
ATOM 826 C C . GLN A 1 108 ? 13.000 -7.927 -10.769 1.00 97.69 108 GLN A C 1
ATOM 828 O O . GLN A 1 108 ? 12.539 -7.345 -11.749 1.00 97.69 108 GLN A O 1
ATOM 833 N N . GLN A 1 109 ? 12.332 -8.904 -10.151 1.00 98.12 109 GLN A N 1
ATOM 834 C CA . GLN A 1 109 ? 10.979 -9.306 -10.548 1.00 98.12 109 GLN A CA 1
ATOM 835 C C . GLN A 1 109 ? 9.960 -8.201 -10.258 1.00 98.12 109 GLN A C 1
ATOM 837 O O . GLN A 1 109 ? 9.139 -7.898 -11.122 1.00 98.12 109 GLN A O 1
ATOM 842 N N . ILE A 1 110 ? 10.067 -7.562 -9.092 1.00 98.12 110 ILE A N 1
ATOM 843 C CA . ILE A 1 110 ? 9.228 -6.429 -8.683 1.00 98.12 110 ILE A CA 1
ATOM 844 C C . ILE A 1 1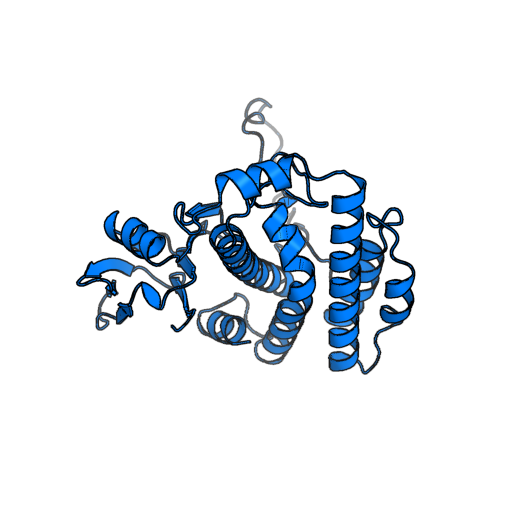10 ? 9.386 -5.253 -9.653 1.00 98.12 110 ILE A C 1
ATOM 846 O O . ILE A 1 110 ? 8.399 -4.786 -10.216 1.00 98.12 110 ILE A O 1
ATOM 850 N N . ALA A 1 111 ? 10.622 -4.829 -9.926 1.00 97.94 111 ALA A N 1
ATOM 851 C CA . ALA A 1 111 ? 10.914 -3.737 -10.851 1.00 97.94 111 ALA A CA 1
ATOM 852 C C . ALA A 1 111 ? 10.377 -4.029 -12.263 1.00 97.94 111 ALA A C 1
ATOM 854 O O . ALA A 1 111 ? 9.731 -3.184 -12.879 1.00 97.94 111 ALA A O 1
ATOM 855 N N . ARG A 1 112 ? 10.563 -5.257 -12.767 1.00 98.50 112 ARG A N 1
ATOM 856 C CA . ARG A 1 112 ? 9.994 -5.688 -14.057 1.00 98.50 112 ARG A CA 1
ATOM 857 C C . ARG A 1 112 ? 8.471 -5.615 -14.079 1.00 98.50 112 ARG A C 1
ATOM 859 O O . ARG A 1 112 ? 7.906 -5.201 -15.088 1.00 98.50 112 ARG A O 1
ATOM 866 N N . ALA A 1 113 ? 7.816 -6.034 -12.998 1.00 98.62 113 ALA A N 1
ATOM 867 C CA . ALA A 1 113 ? 6.365 -5.989 -12.887 1.00 98.62 113 ALA A CA 1
ATOM 868 C C . ALA A 1 113 ? 5.848 -4.544 -12.839 1.00 98.62 113 ALA A C 1
ATOM 870 O O . ALA A 1 113 ? 4.927 -4.221 -13.583 1.00 98.62 113 ALA A O 1
ATOM 871 N N . LYS A 1 114 ? 6.498 -3.656 -12.073 1.00 98.25 114 LYS A N 1
ATOM 872 C CA . LYS A 1 114 ? 6.187 -2.218 -12.054 1.00 98.25 114 LYS A CA 1
ATOM 873 C C . LYS A 1 114 ? 6.286 -1.590 -13.443 1.00 98.25 114 LYS A C 1
ATOM 875 O O . LYS A 1 114 ? 5.339 -0.951 -13.888 1.00 98.25 114 LYS A O 1
ATOM 880 N N . ILE A 1 115 ? 7.404 -1.799 -14.145 1.00 98.62 115 ILE A N 1
ATOM 881 C CA . ILE A 1 115 ? 7.615 -1.236 -15.490 1.00 98.62 115 ILE A CA 1
ATOM 882 C C . ILE A 1 115 ? 6.559 -1.763 -16.470 1.00 98.62 115 ILE A C 1
ATOM 884 O O . ILE A 1 115 ? 6.048 -0.999 -17.287 1.00 98.62 115 ILE A O 1
ATOM 888 N N . ARG A 1 116 ? 6.197 -3.051 -16.378 1.00 98.62 116 ARG A N 1
ATOM 889 C CA . ARG A 1 116 ? 5.117 -3.626 -17.192 1.00 98.62 116 ARG A CA 1
ATOM 890 C C . ARG A 1 116 ? 3.765 -2.972 -16.883 1.00 98.62 116 ARG A C 1
ATOM 892 O O . ARG A 1 116 ? 3.085 -2.572 -17.818 1.00 98.62 116 ARG A O 1
ATOM 899 N N . GLY A 1 117 ? 3.407 -2.800 -15.612 1.00 98.44 117 GLY A N 1
ATOM 900 C CA . GLY A 1 117 ? 2.162 -2.119 -15.241 1.00 98.44 117 GLY A CA 1
ATOM 901 C C . GLY A 1 117 ? 2.129 -0.661 -15.718 1.00 98.44 117 GLY A C 1
ATOM 902 O O . GLY A 1 117 ? 1.126 -0.207 -16.256 1.00 98.44 117 GLY A O 1
ATOM 903 N N . GLN A 1 118 ? 3.249 0.064 -15.620 1.00 98.56 118 GLN A N 1
ATOM 904 C CA . GLN A 1 118 ? 3.371 1.421 -16.168 1.00 98.56 118 GLN A CA 1
ATOM 905 C C . GLN A 1 118 ? 3.183 1.449 -17.692 1.00 98.56 118 GLN A C 1
ATOM 907 O O . GLN A 1 118 ? 2.471 2.309 -18.207 1.00 98.56 118 GLN A O 1
ATOM 912 N N . ALA A 1 119 ? 3.780 0.498 -18.414 1.00 98.56 119 ALA A N 1
ATOM 913 C CA . ALA A 1 119 ? 3.574 0.342 -19.851 1.00 98.56 119 ALA A CA 1
ATOM 914 C C . ALA A 1 119 ? 2.097 0.110 -20.202 1.00 98.56 119 ALA A C 1
ATOM 916 O O . ALA A 1 119 ? 1.581 0.755 -21.110 1.00 98.56 119 ALA A O 1
ATOM 917 N N . GLU A 1 120 ? 1.414 -0.776 -19.475 1.00 98.31 120 GLU A N 1
ATOM 918 C CA . GLU A 1 120 ? -0.008 -1.076 -19.683 1.00 98.31 120 GLU A CA 1
ATOM 919 C C . GLU A 1 120 ? -0.891 0.154 -19.456 1.00 98.31 120 GLU A C 1
ATOM 921 O O . GLU A 1 120 ? -1.794 0.410 -20.254 1.00 98.31 120 GLU A O 1
ATOM 926 N N . VAL A 1 121 ? -0.598 0.961 -18.431 1.00 98.12 121 VAL A N 1
ATOM 927 C CA . VAL A 1 121 ? -1.291 2.239 -18.209 1.00 98.12 121 VAL A CA 1
ATOM 928 C C . VAL A 1 121 ? -1.088 3.191 -19.390 1.00 98.12 121 VAL A C 1
ATOM 930 O O . VAL A 1 121 ? -2.062 3.756 -19.877 1.00 98.12 121 VAL A O 1
ATOM 933 N N . LEU A 1 122 ? 0.136 3.335 -19.913 1.00 98.19 122 LEU A N 1
ATOM 934 C CA . LEU A 1 122 ? 0.376 4.195 -21.082 1.00 98.19 122 LEU A CA 1
ATOM 935 C C . LEU A 1 122 ? -0.297 3.673 -22.361 1.00 98.19 122 LEU A C 1
ATOM 937 O O . LEU A 1 122 ? -0.766 4.449 -23.191 1.00 98.19 122 LEU A O 1
ATOM 941 N N . VAL A 1 123 ? -0.387 2.355 -22.539 1.00 98.19 123 VAL A N 1
ATOM 942 C CA . VAL A 1 123 ? -1.154 1.786 -23.657 1.00 98.19 123 VAL A CA 1
ATOM 943 C C . VAL A 1 123 ? -2.631 2.158 -23.531 1.00 98.19 123 VAL A C 1
ATOM 945 O O . VAL A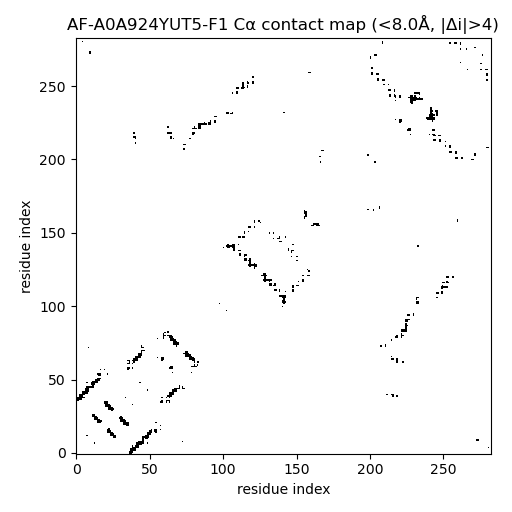 1 123 ? -3.230 2.554 -24.527 1.00 98.19 123 VAL A O 1
ATOM 948 N N . GLN A 1 124 ? -3.205 2.086 -22.328 1.00 96.88 124 GLN A N 1
ATOM 949 C CA . GLN A 1 124 ? -4.603 2.461 -22.098 1.00 96.88 124 GLN A CA 1
ATOM 950 C C . GLN A 1 124 ? -4.863 3.957 -22.310 1.00 96.88 124 GLN A C 1
ATOM 952 O O . GLN A 1 124 ? -5.871 4.310 -22.912 1.00 96.88 124 GLN A O 1
ATOM 957 N N . LEU A 1 125 ? -3.967 4.826 -21.837 1.00 95.12 125 LEU A N 1
ATOM 958 C CA . LEU A 1 125 ? -4.153 6.279 -21.904 1.00 95.12 125 LEU A CA 1
ATOM 959 C C . LEU A 1 125 ? -3.781 6.872 -23.270 1.00 95.12 125 LEU A C 1
ATOM 961 O O . LEU A 1 125 ? -4.390 7.837 -23.720 1.00 95.12 125 LEU A O 1
ATOM 965 N N . ASN A 1 126 ? -2.758 6.327 -23.930 1.00 95.44 126 ASN A N 1
ATOM 966 C CA . ASN A 1 126 ? -2.113 6.963 -25.081 1.00 95.44 126 ASN A CA 1
ATOM 967 C C . ASN A 1 126 ? -2.022 6.053 -26.321 1.00 95.44 126 ASN A C 1
ATOM 969 O O . ASN A 1 126 ? -1.515 6.492 -27.353 1.00 95.44 126 ASN A O 1
ATOM 973 N N . GLY A 1 127 ? -2.402 4.774 -26.225 1.00 96.81 127 GLY A N 1
ATOM 974 C CA . GLY A 1 127 ? -2.245 3.784 -27.300 1.00 96.81 127 GLY A CA 1
ATOM 975 C C . GLY A 1 127 ? -0.810 3.283 -27.525 1.00 96.81 127 GLY A C 1
ATOM 976 O O . GLY A 1 127 ? -0.564 2.537 -28.471 1.00 96.81 127 GLY A O 1
ATOM 977 N N . SER A 1 128 ? 0.158 3.671 -26.685 1.00 97.12 128 SER A N 1
ATOM 978 C CA . SER A 1 128 ? 1.563 3.255 -26.798 1.00 97.12 128 SER A CA 1
ATOM 979 C C . SER A 1 128 ? 2.213 3.094 -25.428 1.00 97.12 128 SER A C 1
ATOM 981 O O . SER A 1 128 ? 2.112 3.981 -24.583 1.00 97.12 128 SER A O 1
ATOM 983 N N . ASP A 1 129 ? 2.991 2.024 -25.239 1.00 97.44 129 ASP A N 1
ATOM 984 C CA . ASP A 1 129 ? 3.805 1.815 -24.034 1.00 97.44 129 ASP A CA 1
ATOM 985 C C . ASP A 1 129 ? 5.005 2.767 -23.957 1.00 97.44 129 ASP A C 1
ATOM 987 O O . ASP A 1 129 ? 5.748 2.759 -22.977 1.00 97.44 129 ASP A O 1
ATOM 991 N N . HIS A 1 130 ? 5.236 3.551 -25.017 1.00 97.12 130 HIS A N 1
ATOM 992 C CA . HIS A 1 130 ? 6.395 4.412 -25.160 1.00 97.12 130 HIS A CA 1
ATOM 993 C C . HIS A 1 130 ? 7.697 3.650 -24.868 1.00 97.12 130 HIS A C 1
ATOM 995 O O . HIS A 1 130 ? 8.566 4.162 -24.177 1.00 97.12 130 HIS A O 1
ATOM 1001 N N . GLY A 1 131 ? 7.856 2.424 -25.366 1.00 97.31 131 GLY A N 1
ATOM 1002 C CA . GLY A 1 131 ? 9.092 1.647 -25.234 1.00 97.31 131 GLY A CA 1
ATOM 1003 C C . GLY A 1 131 ? 9.447 1.181 -23.815 1.00 97.31 131 GLY A C 1
ATOM 1004 O O . GLY A 1 131 ? 10.562 0.693 -23.621 1.00 97.31 131 GLY A O 1
ATOM 1005 N N . LEU A 1 132 ? 8.552 1.307 -22.829 1.00 98.06 132 LEU A N 1
ATOM 1006 C CA . LEU A 1 132 ? 8.761 0.758 -21.484 1.00 98.06 132 LEU A CA 1
ATOM 1007 C C . LEU A 1 132 ? 8.856 -0.776 -21.514 1.00 98.06 132 LEU A C 1
ATOM 1009 O O . LEU A 1 132 ? 9.692 -1.348 -20.812 1.00 98.06 132 LEU A O 1
ATOM 1013 N N . LEU A 1 133 ? 8.082 -1.461 -22.365 1.00 98.06 133 LEU A N 1
ATOM 1014 C CA . LEU A 1 133 ? 8.137 -2.925 -22.477 1.00 98.06 133 LEU A CA 1
ATOM 1015 C C . LEU A 1 133 ? 9.507 -3.415 -22.952 1.00 98.06 133 LEU A C 1
ATOM 1017 O O . LEU A 1 133 ? 9.985 -4.454 -22.494 1.00 98.06 133 LEU A O 1
ATOM 1021 N N . ALA A 1 134 ? 10.183 -2.639 -23.802 1.00 97.88 134 ALA A N 1
ATOM 1022 C CA . ALA A 1 134 ? 11.537 -2.948 -24.251 1.00 97.88 134 ALA A CA 1
ATOM 1023 C C . ALA A 1 134 ? 12.577 -2.861 -23.114 1.00 97.88 134 ALA A C 1
ATOM 1025 O O . ALA A 1 134 ? 13.624 -3.507 -23.196 1.00 97.88 134 ALA A O 1
ATOM 1026 N N . MET A 1 135 ? 12.299 -2.110 -22.040 1.00 97.88 135 MET A N 1
ATOM 1027 C CA . MET A 1 135 ? 13.179 -1.989 -20.868 1.00 97.88 135 MET A CA 1
ATOM 1028 C C . MET A 1 135 ? 13.069 -3.195 -19.922 1.00 97.88 135 MET A C 1
ATOM 1030 O O . MET A 1 135 ? 14.051 -3.561 -19.279 1.00 97.88 135 MET A O 1
ATOM 1034 N N . VAL A 1 136 ? 11.906 -3.856 -19.858 1.00 97.94 136 VAL A N 1
ATOM 1035 C CA . VAL A 1 136 ? 11.628 -4.983 -18.943 1.00 97.94 136 VAL A CA 1
ATOM 1036 C C . VAL A 1 136 ? 12.685 -6.104 -19.002 1.00 97.94 136 VAL A C 1
ATOM 1038 O O . VAL A 1 136 ? 13.221 -6.466 -17.947 1.00 97.94 136 VAL A O 1
ATOM 1041 N N . PRO A 1 137 ? 13.050 -6.670 -20.173 1.00 97.50 137 PRO A N 1
ATOM 1042 C CA . PRO A 1 137 ? 14.066 -7.725 -20.222 1.00 97.50 137 PRO A CA 1
ATOM 1043 C C . PRO A 1 137 ? 15.467 -7.235 -19.819 1.00 97.50 137 PRO A C 1
ATOM 1045 O O . PRO A 1 137 ? 16.290 -8.042 -19.388 1.00 97.50 137 PRO A O 1
ATOM 1048 N N . GLN A 1 138 ? 15.731 -5.927 -19.899 1.00 97.25 138 GLN A N 1
ATOM 1049 C CA . GLN A 1 138 ? 17.036 -5.326 -19.609 1.00 97.25 138 GLN A CA 1
ATOM 1050 C C . GLN A 1 138 ? 17.286 -5.123 -18.108 1.00 97.25 138 GLN A C 1
ATOM 1052 O O . GLN A 1 138 ? 18.442 -4.995 -17.701 1.00 97.25 138 GLN A O 1
ATOM 1057 N N . VAL A 1 139 ? 16.238 -5.140 -17.271 1.00 96.88 139 VAL A N 1
ATOM 1058 C CA . VAL A 1 139 ? 16.371 -5.036 -15.807 1.00 96.88 139 VAL A CA 1
ATOM 1059 C C . VAL A 1 139 ? 17.236 -6.184 -15.302 1.00 96.88 139 VAL A C 1
ATOM 1061 O O . VAL A 1 139 ? 16.856 -7.353 -15.431 1.00 96.88 139 VAL A O 1
ATOM 1064 N N . ARG A 1 140 ? 18.405 -5.859 -14.738 1.00 94.06 140 ARG A N 1
ATOM 1065 C CA . ARG A 1 140 ? 19.372 -6.815 -14.170 1.00 94.06 140 ARG A CA 1
ATOM 1066 C C . ARG A 1 140 ? 19.062 -7.112 -12.698 1.00 94.06 140 ARG A C 1
ATOM 1068 O O . ARG A 1 140 ? 18.235 -6.451 -12.078 1.00 94.06 140 ARG A O 1
ATOM 1075 N N . SER A 1 141 ? 19.725 -8.119 -12.128 1.00 93.88 141 SER A N 1
ATOM 1076 C CA . SER A 1 141 ? 19.569 -8.483 -10.711 1.00 93.88 141 SER A CA 1
ATOM 1077 C C . SER A 1 141 ? 19.899 -7.294 -9.804 1.00 93.88 141 SER A C 1
ATOM 1079 O O . SER A 1 141 ? 21.007 -6.762 -9.861 1.00 93.88 141 SER A O 1
ATOM 1081 N N . GLY A 1 142 ? 18.942 -6.878 -8.972 1.00 85.50 142 GLY A N 1
ATOM 1082 C CA . GLY A 1 142 ? 19.072 -5.701 -8.109 1.00 85.50 142 GLY A CA 1
ATOM 1083 C C . GLY A 1 142 ? 18.934 -4.356 -8.828 1.00 85.50 142 GLY A C 1
ATOM 1084 O O . GLY A 1 142 ? 19.235 -3.345 -8.210 1.00 85.50 142 GLY A O 1
ATOM 1085 N N . ASP A 1 143 ? 18.525 -4.356 -10.100 1.00 92.44 143 ASP A N 1
ATOM 1086 C CA . ASP A 1 143 ? 18.390 -3.176 -10.962 1.00 92.44 143 ASP A CA 1
ATOM 1087 C C . ASP A 1 143 ? 19.596 -2.220 -10.913 1.00 92.44 143 ASP A C 1
ATOM 1089 O O . ASP A 1 143 ? 19.484 -1.016 -10.715 1.00 92.44 143 ASP A O 1
ATOM 1093 N N . THR A 1 144 ? 20.800 -2.766 -11.101 1.00 87.00 144 THR A N 1
ATOM 1094 C CA . THR A 1 144 ? 22.063 -2.014 -10.963 1.00 87.00 144 THR A CA 1
ATOM 1095 C C . THR A 1 144 ? 22.210 -0.829 -11.920 1.00 87.00 144 THR A C 1
ATOM 1097 O O . THR A 1 144 ? 23.075 0.014 -11.715 1.00 87.00 144 THR A O 1
ATOM 1100 N N . THR A 1 145 ? 21.423 -0.789 -12.995 1.00 90.94 145 THR A N 1
ATOM 1101 C CA . THR A 1 145 ? 21.396 0.304 -13.979 1.00 90.94 145 THR A CA 1
ATOM 1102 C C . THR A 1 145 ? 20.236 1.272 -13.750 1.00 90.94 145 THR A C 1
ATOM 1104 O O . THR A 1 145 ? 20.062 2.190 -14.545 1.00 90.94 145 THR A O 1
ATOM 1107 N N . ASN A 1 146 ? 19.452 1.086 -12.685 1.00 92.88 146 ASN A N 1
ATOM 1108 C CA . ASN A 1 146 ? 18.338 1.946 -12.302 1.00 92.88 146 ASN A CA 1
ATOM 1109 C C . ASN A 1 146 ? 17.291 2.109 -13.424 1.00 92.88 146 ASN A C 1
ATOM 1111 O O . ASN A 1 146 ? 16.889 3.225 -13.773 1.00 92.88 146 ASN A O 1
ATOM 1115 N N . LEU A 1 147 ? 16.926 0.998 -14.076 1.00 95.94 147 LEU A N 1
ATOM 1116 C CA . LEU A 1 147 ? 15.930 0.997 -15.149 1.00 95.94 147 LEU A CA 1
ATOM 1117 C C . LEU A 1 147 ? 14.526 1.291 -14.621 1.00 95.94 147 LEU A C 1
ATOM 1119 O O . LEU A 1 147 ? 13.728 1.864 -15.358 1.00 95.94 147 LEU A O 1
ATOM 1123 N N . GLU A 1 148 ? 14.246 0.967 -13.360 1.00 94.94 148 GLU A N 1
ATOM 1124 C CA . GLU A 1 148 ? 13.011 1.326 -12.666 1.00 94.94 148 GLU A CA 1
ATOM 1125 C C . GLU A 1 148 ? 12.815 2.853 -12.638 1.00 94.94 148 GLU A C 1
ATOM 1127 O O . GLU A 1 148 ? 11.830 3.358 -13.187 1.00 94.94 148 GLU A O 1
ATOM 1132 N N . ALA A 1 149 ? 13.795 3.615 -12.143 1.00 93.81 149 ALA A N 1
ATOM 1133 C CA . ALA A 1 149 ? 13.695 5.074 -12.112 1.00 93.81 149 ALA A CA 1
ATOM 1134 C C . ALA A 1 149 ? 13.748 5.703 -13.515 1.00 93.81 149 ALA A C 1
ATOM 1136 O O . ALA A 1 149 ? 13.128 6.738 -13.771 1.00 93.81 149 ALA A O 1
ATOM 1137 N N . GLN A 1 150 ? 14.487 5.104 -14.458 1.00 96.81 150 GLN A N 1
ATOM 1138 C CA . GLN A 1 150 ? 14.469 5.538 -15.860 1.00 96.81 150 GLN A CA 1
ATOM 1139 C C . GLN A 1 150 ? 13.079 5.383 -16.487 1.00 96.81 150 GLN A C 1
ATOM 1141 O O . GLN A 1 150 ? 12.610 6.314 -17.145 1.00 96.81 150 GLN A O 1
ATOM 1146 N N . ALA A 1 151 ? 12.411 4.252 -16.251 1.00 97.50 151 ALA A N 1
ATOM 1147 C CA . ALA A 1 151 ? 11.052 4.020 -16.721 1.00 97.50 151 ALA A CA 1
ATOM 1148 C C . ALA A 1 151 ? 10.088 5.031 -16.093 1.00 97.50 151 ALA A C 1
ATOM 1150 O O . ALA A 1 151 ? 9.351 5.684 -16.825 1.00 97.50 151 ALA A O 1
ATOM 1151 N N . ALA A 1 152 ? 10.178 5.271 -14.778 1.00 95.62 152 ALA A N 1
ATOM 1152 C CA . ALA A 1 152 ? 9.361 6.270 -14.088 1.00 95.62 152 ALA A CA 1
ATOM 1153 C C . ALA A 1 152 ? 9.547 7.694 -14.655 1.00 95.62 152 ALA A C 1
ATOM 1155 O O . ALA A 1 152 ? 8.570 8.413 -14.865 1.00 95.62 152 ALA A O 1
ATOM 1156 N N . ARG A 1 153 ? 10.786 8.101 -14.974 1.00 95.56 153 ARG A N 1
ATOM 1157 C CA . ARG A 1 153 ? 11.069 9.406 -15.609 1.00 95.56 153 ARG A CA 1
ATOM 1158 C C . ARG A 1 153 ? 10.457 9.543 -17.002 1.00 95.56 153 ARG A C 1
ATOM 1160 O O . ARG A 1 153 ? 10.089 10.649 -17.385 1.00 95.56 153 ARG A O 1
ATOM 1167 N N . ARG A 1 154 ? 10.349 8.447 -17.758 1.00 96.25 154 ARG A N 1
ATOM 1168 C CA . ARG A 1 154 ? 9.671 8.426 -19.064 1.00 96.25 154 ARG A CA 1
ATOM 1169 C C . ARG A 1 154 ? 8.150 8.348 -18.925 1.00 96.25 154 ARG A C 1
ATOM 1171 O O . ARG A 1 154 ? 7.444 8.925 -19.744 1.00 96.25 154 ARG A O 1
ATOM 1178 N N . TYR A 1 155 ? 7.679 7.654 -17.897 1.00 97.81 155 TYR A N 1
ATOM 1179 C CA . TYR A 1 155 ? 6.275 7.414 -17.592 1.00 97.81 155 TYR A CA 1
ATOM 1180 C C . TYR A 1 155 ? 5.540 8.701 -17.216 1.00 97.81 155 TYR A C 1
ATOM 1182 O O . TYR A 1 155 ? 4.604 9.095 -17.906 1.00 97.81 155 TYR A O 1
ATOM 1190 N N . TRP A 1 156 ? 5.994 9.408 -16.177 1.00 96.25 156 TRP A N 1
ATOM 1191 C CA . TRP A 1 156 ? 5.248 10.530 -15.597 1.00 96.25 156 TRP A CA 1
ATOM 1192 C C . TRP A 1 156 ? 4.879 11.652 -16.584 1.00 96.25 156 TRP A C 1
ATOM 1194 O O . TRP A 1 156 ? 3.713 12.053 -16.593 1.00 96.25 156 TRP A O 1
ATOM 1204 N N . PRO A 1 157 ? 5.783 12.111 -17.477 1.00 94.44 157 PRO A N 1
ATOM 1205 C CA . PRO A 1 157 ? 5.440 13.106 -18.493 1.00 94.44 157 PRO A CA 1
ATOM 1206 C C . PRO A 1 157 ? 4.354 12.668 -19.482 1.00 94.44 157 PRO A C 1
ATOM 1208 O O . PRO A 1 157 ? 3.727 13.512 -20.117 1.00 94.44 157 PRO A O 1
ATOM 1211 N N . LYS A 1 158 ? 4.165 11.356 -19.664 1.00 96.00 158 LYS A N 1
ATOM 1212 C CA . LYS A 1 158 ? 3.163 10.770 -20.567 1.00 96.00 158 LYS A CA 1
ATOM 1213 C C . LYS A 1 158 ? 1.814 10.541 -19.897 1.00 96.00 158 LYS A C 1
ATOM 1215 O O . LYS A 1 158 ? 0.821 10.419 -20.606 1.00 96.00 158 LYS A O 1
ATOM 1220 N N . VAL A 1 159 ? 1.791 10.525 -18.566 1.00 94.81 159 VAL A N 1
ATOM 1221 C CA . VAL A 1 159 ? 0.573 10.412 -17.760 1.00 94.81 159 VAL A CA 1
ATOM 1222 C C . VAL A 1 159 ? -0.024 11.788 -17.472 1.00 94.81 159 VAL A C 1
ATOM 1224 O O . VAL A 1 159 ? -1.190 12.014 -17.756 1.00 94.81 159 VAL A O 1
ATOM 1227 N N . PHE A 1 160 ? 0.777 12.723 -16.949 1.00 91.50 160 PHE A N 1
ATOM 1228 C CA . PHE A 1 160 ? 0.291 14.016 -16.437 1.00 91.50 160 PHE A CA 1
ATOM 1229 C C . PHE A 1 160 ? 0.863 15.240 -17.172 1.00 91.50 160 PHE A C 1
ATOM 1231 O O . PHE A 1 160 ? 0.703 16.371 -16.721 1.00 91.50 160 PHE A O 1
ATOM 1238 N N . GLY A 1 161 ? 1.539 15.034 -18.305 1.00 89.81 161 GLY A N 1
ATOM 1239 C CA . GLY A 1 161 ? 2.138 16.107 -19.102 1.00 89.81 161 GLY A CA 1
ATOM 1240 C C . GLY A 1 161 ? 3.581 16.454 -18.711 1.00 89.81 161 GLY A C 1
ATOM 1241 O O . GLY A 1 161 ? 4.090 16.083 -17.654 1.00 89.81 161 GLY A O 1
ATOM 1242 N N . SER A 1 162 ? 4.279 17.172 -19.594 1.00 87.69 162 SER A N 1
ATOM 1243 C CA . SER A 1 162 ? 5.735 17.400 -19.521 1.00 87.69 162 SER A CA 1
ATOM 1244 C C . SER A 1 162 ? 6.207 18.232 -18.323 1.00 87.69 162 SER A C 1
ATOM 1246 O O . SER A 1 162 ? 7.366 18.112 -17.904 1.00 87.69 162 SER A O 1
ATOM 1248 N N . THR A 1 163 ? 5.322 19.053 -17.761 1.00 86.38 163 THR A N 1
ATOM 1249 C CA . THR A 1 163 ? 5.579 19.901 -16.593 1.00 86.38 163 THR A CA 1
ATOM 1250 C C . THR A 1 163 ? 5.447 19.144 -15.274 1.00 86.38 163 THR A C 1
ATOM 1252 O O . THR A 1 163 ? 6.027 19.568 -14.277 1.00 86.38 163 THR A O 1
ATOM 1255 N N . PHE A 1 164 ? 4.759 17.997 -15.253 1.00 89.31 164 PHE A N 1
ATOM 1256 C CA . PHE A 1 164 ? 4.551 17.234 -14.028 1.00 89.31 164 PHE A CA 1
ATOM 1257 C C . PHE A 1 164 ? 5.864 16.643 -13.492 1.00 89.31 164 PHE A C 1
ATOM 1259 O O . PHE A 1 164 ? 6.713 16.122 -14.230 1.00 89.31 164 PHE A O 1
ATOM 1266 N N . ARG A 1 165 ? 6.025 16.712 -12.169 1.00 87.94 165 ARG A N 1
ATOM 1267 C CA . ARG A 1 165 ? 7.117 16.091 -11.417 1.00 87.94 165 ARG A CA 1
ATOM 1268 C C . ARG A 1 165 ? 6.515 15.313 -10.255 1.00 87.94 165 ARG A C 1
ATOM 1270 O O . ARG A 1 165 ? 5.754 15.863 -9.463 1.00 87.94 165 ARG A O 1
ATOM 1277 N N . ARG A 1 166 ? 6.851 14.025 -10.164 1.00 89.88 166 ARG A N 1
ATOM 1278 C CA . ARG A 1 166 ? 6.435 13.175 -9.047 1.00 89.88 166 ARG A CA 1
ATOM 1279 C C . ARG A 1 166 ? 7.287 13.503 -7.824 1.00 89.88 166 ARG A C 1
ATOM 1281 O O . ARG A 1 166 ? 8.505 13.384 -7.902 1.00 89.88 166 ARG A O 1
ATOM 1288 N N . ILE A 1 167 ? 6.644 13.870 -6.721 1.00 83.69 167 ILE A N 1
ATOM 1289 C CA . ILE A 1 167 ? 7.297 14.186 -5.446 1.00 83.69 167 ILE A CA 1
ATOM 1290 C C . ILE A 1 167 ? 6.815 13.197 -4.383 1.00 83.69 167 ILE A C 1
ATOM 1292 O O . ILE A 1 167 ? 5.629 13.146 -4.059 1.00 83.69 167 ILE A O 1
ATOM 1296 N N . HIS A 1 168 ? 7.734 12.399 -3.845 1.00 71.75 168 HIS A N 1
ATOM 1297 C CA . HIS A 1 168 ? 7.456 11.462 -2.757 1.00 71.75 168 HIS A CA 1
ATOM 1298 C C . HIS A 1 168 ? 7.642 12.160 -1.402 1.00 71.75 168 HIS A C 1
ATOM 1300 O O . HIS A 1 168 ? 8.646 12.828 -1.186 1.00 71.75 168 HIS A O 1
ATOM 1306 N N . GLU A 1 169 ? 6.716 11.980 -0.464 1.00 56.12 169 GLU A N 1
ATOM 1307 C CA . GLU A 1 169 ? 6.751 12.675 0.841 1.00 56.12 169 GLU A CA 1
ATOM 1308 C C . GLU A 1 169 ? 7.875 12.219 1.776 1.00 56.12 169 GLU A C 1
ATOM 1310 O O . GLU A 1 169 ? 8.371 13.009 2.567 1.00 56.12 169 GLU A O 1
ATOM 1315 N N . ALA A 1 170 ? 8.371 10.984 1.641 1.00 50.19 170 ALA A N 1
ATOM 1316 C CA . ALA A 1 170 ? 9.502 10.492 2.442 1.00 50.19 170 ALA A CA 1
ATOM 1317 C C . ALA A 1 170 ? 10.839 11.224 2.162 1.00 50.19 170 ALA A C 1
ATOM 1319 O O . ALA A 1 170 ? 11.869 10.843 2.715 1.00 50.19 170 ALA A O 1
ATOM 1320 N N . SER A 1 171 ? 10.827 12.225 1.275 1.00 39.19 171 SER A N 1
ATOM 1321 C CA . SER A 1 171 ? 11.969 13.070 0.917 1.00 39.19 171 SER A CA 1
ATOM 1322 C C . SER A 1 171 ? 11.967 14.433 1.612 1.00 39.19 171 SER A C 1
ATOM 1324 O O . SER A 1 171 ? 12.921 15.180 1.405 1.00 39.19 171 SER A O 1
ATOM 1326 N N . GLU A 1 172 ? 10.947 14.786 2.403 1.00 33.97 172 GLU A N 1
ATOM 1327 C CA . GLU A 1 172 ? 11.025 16.002 3.219 1.00 33.97 172 GLU A CA 1
ATOM 1328 C C . GLU A 1 172 ? 11.999 15.754 4.382 1.00 33.97 172 GLU A C 1
ATOM 1330 O O . GLU A 1 172 ? 11.773 14.840 5.182 1.00 33.97 172 GLU A O 1
ATOM 1335 N N . PRO A 1 173 ? 13.111 16.506 4.494 1.00 31.67 173 PRO A N 1
ATOM 1336 C CA . PRO A 1 173 ? 13.918 16.450 5.697 1.00 31.67 173 PRO A CA 1
ATOM 1337 C C . PRO A 1 173 ? 13.036 16.908 6.859 1.00 31.67 173 PRO A C 1
ATOM 1339 O O . PRO A 1 173 ? 12.525 18.027 6.855 1.00 31.67 173 PRO A O 1
ATOM 1342 N N . THR A 1 174 ? 12.845 16.036 7.853 1.00 35.38 174 THR A N 1
ATOM 1343 C CA . THR A 1 174 ? 12.355 16.431 9.178 1.00 35.38 174 THR A CA 1
ATOM 1344 C C . THR A 1 174 ? 13.127 17.677 9.582 1.00 35.38 174 THR A C 1
ATOM 1346 O O . THR A 1 174 ? 14.353 17.605 9.685 1.00 35.38 174 THR A O 1
ATOM 1349 N N . ARG A 1 175 ? 12.433 18.811 9.748 1.00 35.66 175 ARG A N 1
ATOM 1350 C CA . ARG A 1 175 ? 13.025 20.027 10.310 1.00 35.66 175 ARG A CA 1
ATOM 1351 C C . ARG A 1 175 ? 13.720 19.619 11.605 1.00 35.66 175 ARG A C 1
ATOM 1353 O O . ARG A 1 175 ? 13.055 19.211 12.552 1.00 35.66 175 ARG A O 1
ATOM 1360 N N . SER A 1 176 ? 15.048 19.635 11.615 1.00 32.69 176 SER A N 1
ATOM 1361 C CA . SER A 1 176 ? 15.808 19.510 12.850 1.00 32.69 176 SER A CA 1
ATOM 1362 C C . SER A 1 176 ? 15.442 20.711 13.711 1.00 32.69 176 SER A C 1
ATOM 1364 O O . SER A 1 176 ? 15.602 21.843 13.265 1.00 32.69 176 SER A O 1
ATOM 1366 N N . GLU A 1 177 ? 14.960 20.473 14.926 1.00 39.12 177 GLU A N 1
ATOM 1367 C CA . GLU A 1 177 ? 14.605 21.505 15.914 1.00 39.12 177 GLU A CA 1
ATOM 1368 C C . GLU A 1 177 ? 15.814 22.344 16.400 1.00 39.12 177 GLU A C 1
ATOM 1370 O O . GLU A 1 177 ? 15.677 23.137 17.321 1.00 39.12 177 GLU A O 1
ATOM 1375 N N . ASP A 1 178 ? 16.986 22.210 15.770 1.00 34.50 178 ASP A N 1
ATOM 1376 C CA . ASP A 1 178 ? 18.239 22.881 16.147 1.00 34.50 178 ASP A CA 1
ATOM 1377 C C . ASP A 1 178 ? 18.443 24.266 15.499 1.00 34.50 178 ASP A C 1
ATOM 1379 O O . ASP A 1 178 ? 19.457 24.913 15.746 1.00 34.50 178 ASP A O 1
ATOM 1383 N N . ASP A 1 179 ? 17.490 24.765 14.705 1.00 41.16 179 ASP A N 1
ATOM 1384 C CA . ASP A 1 179 ? 17.617 26.070 14.025 1.00 41.16 179 ASP A CA 1
ATOM 1385 C C . ASP A 1 179 ? 17.148 27.270 14.877 1.00 41.16 179 ASP A C 1
ATOM 1387 O O . ASP A 1 179 ? 17.018 28.389 14.387 1.00 41.16 179 ASP A O 1
ATOM 1391 N N . SER A 1 180 ? 16.902 27.081 16.179 1.00 37.81 180 SER A N 1
ATOM 1392 C CA . SER A 1 180 ? 16.437 28.151 17.079 1.00 37.81 180 SER A CA 1
ATOM 1393 C C . SER A 1 180 ? 17.557 29.007 17.695 1.00 37.81 180 SER A C 1
ATOM 1395 O O . SER A 1 180 ? 17.338 29.650 18.721 1.00 37.81 180 SER A O 1
ATOM 1397 N N . LEU A 1 181 ? 18.761 29.022 17.114 1.00 37.06 181 LEU A N 1
ATOM 1398 C CA . LEU A 1 181 ? 19.891 29.835 17.588 1.00 37.06 181 LEU A CA 1
ATOM 1399 C C . LEU A 1 181 ? 20.649 30.497 16.426 1.00 37.06 181 LEU A C 1
ATOM 1401 O O . LEU A 1 181 ? 21.854 30.315 16.262 1.00 37.06 181 LEU A O 1
ATOM 1405 N N . ALA A 1 182 ? 19.955 31.311 15.637 1.00 35.56 182 ALA A N 1
ATOM 1406 C CA . ALA A 1 182 ? 20.581 32.341 14.812 1.00 35.56 182 ALA A CA 1
ATOM 1407 C C . ALA A 1 182 ? 19.753 33.627 14.919 1.00 35.56 182 ALA A C 1
ATOM 1409 O O . ALA A 1 182 ? 18.527 33.583 14.948 1.00 35.56 182 ALA A O 1
ATOM 1410 N N . GLY A 1 183 ? 20.465 34.736 15.110 1.00 34.22 183 GLY A N 1
ATOM 1411 C CA . GLY A 1 183 ? 19.963 35.985 15.663 1.00 34.22 183 GLY A CA 1
ATOM 1412 C C . GLY A 1 183 ? 19.010 36.782 14.779 1.00 34.22 183 GLY A C 1
ATOM 1413 O O . GLY A 1 183 ? 18.853 36.536 13.587 1.00 34.22 183 GLY A O 1
ATOM 1414 N N . ASP A 1 184 ? 18.415 37.760 15.455 1.00 39.97 184 ASP A N 1
ATOM 1415 C CA . ASP A 1 184 ? 17.568 38.827 14.944 1.00 39.97 184 ASP A CA 1
ATOM 1416 C C . ASP A 1 184 ? 18.170 39.579 13.740 1.00 39.97 184 ASP A C 1
ATOM 1418 O O . ASP A 1 184 ? 19.388 39.669 13.580 1.00 39.97 184 ASP A O 1
ATOM 1422 N N . ASP A 1 185 ? 17.265 40.194 12.972 1.00 39.31 185 ASP A N 1
ATOM 1423 C CA . ASP A 1 185 ? 17.472 41.105 11.836 1.00 39.31 185 ASP A CA 1
ATOM 1424 C C . ASP A 1 185 ? 17.810 40.484 10.473 1.00 39.31 185 ASP A C 1
ATOM 1426 O O . ASP A 1 185 ? 18.888 40.663 9.917 1.00 39.31 185 ASP A O 1
ATOM 1430 N N . GLU A 1 186 ? 16.786 39.916 9.833 1.00 37.00 186 GLU A N 1
ATOM 1431 C CA . GLU A 1 186 ? 16.557 40.144 8.403 1.00 37.00 186 GLU A CA 1
ATOM 1432 C C . GLU A 1 186 ? 15.048 40.114 8.125 1.00 37.00 186 GLU A C 1
ATOM 1434 O O . GLU A 1 186 ? 14.393 39.071 8.155 1.00 37.00 186 GLU A O 1
ATOM 1439 N N . GLN A 1 187 ? 14.465 41.290 7.875 1.00 38.00 187 GLN A N 1
ATOM 1440 C CA . GLN A 1 187 ? 13.127 41.407 7.301 1.00 38.00 187 GLN A CA 1
ATOM 1441 C C . GLN A 1 187 ? 13.145 40.779 5.905 1.00 38.00 187 GLN A C 1
ATOM 1443 O O . GLN A 1 187 ? 13.495 41.421 4.916 1.00 38.00 187 GLN A O 1
ATOM 1448 N N . GLN A 1 188 ? 12.779 39.500 5.841 1.00 33.72 188 GLN A N 1
ATOM 1449 C CA . GLN A 1 188 ? 12.539 38.800 4.588 1.00 33.72 188 GLN A CA 1
ATOM 1450 C C . GLN A 1 188 ? 11.366 39.466 3.854 1.00 33.72 188 GLN A C 1
ATOM 1452 O O . GLN A 1 188 ? 10.337 39.762 4.472 1.00 33.72 188 GLN A O 1
ATOM 1457 N N . PRO A 1 189 ? 11.501 39.739 2.546 1.00 34.34 189 PRO A N 1
ATOM 1458 C CA . PRO A 1 189 ? 10.466 40.425 1.791 1.00 34.34 189 PRO A CA 1
ATOM 1459 C C . PRO A 1 189 ? 9.197 39.568 1.724 1.00 34.34 189 PRO A C 1
ATOM 1461 O O . PRO A 1 189 ? 9.250 38.371 1.447 1.00 34.34 189 PRO A O 1
ATOM 1464 N N . ALA A 1 190 ? 8.048 40.213 1.922 1.00 38.09 190 ALA A N 1
ATOM 1465 C CA . ALA A 1 190 ? 6.706 39.625 1.925 1.00 38.09 190 ALA A CA 1
ATOM 1466 C C . ALA A 1 190 ? 6.219 39.092 0.552 1.00 38.09 190 ALA A C 1
ATOM 1468 O O . ALA A 1 190 ? 5.029 38.847 0.392 1.00 38.09 190 ALA A O 1
ATOM 1469 N N . ASP A 1 191 ? 7.127 38.871 -0.406 1.00 36.12 191 ASP A N 1
ATOM 1470 C CA . ASP A 1 191 ? 6.839 38.455 -1.789 1.00 36.12 191 ASP A CA 1
ATOM 1471 C C . ASP A 1 191 ? 7.653 37.219 -2.241 1.00 36.12 191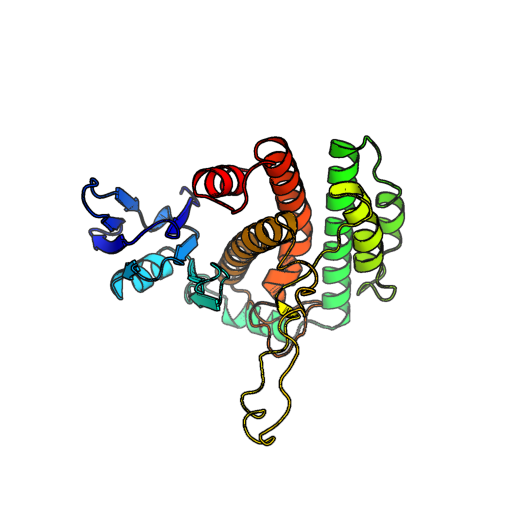 ASP A C 1
ATOM 1473 O O . ASP A 1 191 ? 7.878 37.002 -3.430 1.00 36.12 191 ASP A O 1
ATOM 1477 N N . ALA A 1 192 ? 8.066 36.351 -1.312 1.00 36.34 192 ALA A N 1
ATOM 1478 C CA . ALA A 1 192 ? 8.609 35.025 -1.632 1.00 36.34 192 ALA A CA 1
ATOM 1479 C C . ALA A 1 192 ? 7.498 33.954 -1.699 1.00 36.34 192 ALA A C 1
ATOM 1481 O O . ALA A 1 192 ? 7.527 32.954 -0.984 1.00 36.34 192 ALA A O 1
ATOM 1482 N N . VAL A 1 193 ? 6.499 34.157 -2.562 1.00 44.12 193 VAL A N 1
ATOM 1483 C CA . VAL A 1 193 ? 5.588 33.083 -2.993 1.00 44.12 193 VAL A CA 1
ATOM 1484 C C . VAL A 1 193 ? 6.248 32.358 -4.166 1.00 44.12 193 VAL A C 1
ATOM 1486 O O . VAL A 1 193 ? 5.946 32.633 -5.321 1.00 44.12 193 VAL A O 1
ATOM 1489 N N . ASP A 1 194 ? 7.180 31.454 -3.875 1.00 43.16 194 ASP A N 1
ATOM 1490 C CA . ASP A 1 194 ? 7.587 30.403 -4.820 1.00 43.16 194 ASP A CA 1
ATOM 1491 C C . ASP A 1 194 ? 8.048 29.158 -4.053 1.00 43.16 194 ASP A C 1
ATOM 1493 O O . ASP A 1 194 ? 9.164 28.654 -4.178 1.00 43.16 194 ASP A O 1
ATOM 1497 N N . GLU A 1 195 ? 7.149 28.648 -3.208 1.00 38.03 195 GLU A N 1
ATOM 1498 C CA . GLU A 1 195 ? 7.101 27.211 -2.995 1.00 38.03 195 GLU A CA 1
ATOM 1499 C C . GLU A 1 195 ? 6.749 26.602 -4.342 1.00 38.03 195 GLU A C 1
ATOM 1501 O O . GLU A 1 195 ? 5.659 26.809 -4.873 1.00 38.03 195 GLU A O 1
ATOM 1506 N N . LEU A 1 196 ? 7.667 25.821 -4.883 1.00 44.19 196 LEU A N 1
ATOM 1507 C CA . LEU A 1 196 ? 7.405 24.833 -5.902 1.00 44.19 196 LEU A CA 1
ATOM 1508 C C . LEU A 1 196 ? 6.225 23.969 -5.437 1.00 44.19 196 LEU A C 1
ATOM 1510 O O . LEU A 1 196 ? 6.407 22.929 -4.819 1.00 44.19 196 LEU A O 1
ATOM 1514 N N . SER A 1 197 ? 5.011 24.418 -5.758 1.00 45.28 197 SER A N 1
ATOM 1515 C CA . SER A 1 197 ? 3.841 23.593 -5.969 1.00 45.28 197 SER A CA 1
ATOM 1516 C C . SER A 1 197 ? 3.641 22.567 -4.843 1.00 45.28 197 SER A C 1
ATOM 1518 O O . SER A 1 197 ? 3.899 21.386 -5.074 1.00 45.28 197 SER A O 1
ATOM 1520 N N . LEU A 1 198 ? 3.180 23.015 -3.665 1.00 44.97 198 LEU A N 1
ATOM 1521 C CA . LEU A 1 198 ? 2.577 22.254 -2.549 1.00 44.97 198 LEU A CA 1
ATOM 1522 C C . LEU A 1 198 ? 1.827 20.993 -3.015 1.00 44.97 198 LEU A C 1
ATOM 1524 O O . LEU A 1 198 ? 0.607 21.025 -3.097 1.00 44.97 198 LEU A O 1
ATOM 1528 N N . LEU A 1 199 ? 2.551 19.932 -3.388 1.00 55.53 199 LEU A N 1
ATOM 1529 C CA . LEU A 1 199 ? 2.130 18.825 -4.260 1.00 55.53 199 LEU A CA 1
ATOM 1530 C C . LEU A 1 199 ? 1.016 19.220 -5.246 1.00 55.53 199 LEU A C 1
ATOM 1532 O O . LEU A 1 199 ? -0.145 19.333 -4.854 1.00 55.53 199 LEU A O 1
ATOM 1536 N N . SER A 1 200 ? 1.326 19.348 -6.544 1.00 77.94 200 SER A N 1
ATOM 1537 C CA . SER A 1 200 ? 0.280 19.461 -7.580 1.00 77.94 200 SER A CA 1
ATOM 1538 C C . SER A 1 200 ? -0.877 18.505 -7.247 1.00 77.94 200 SER A C 1
ATOM 1540 O O . SER A 1 200 ? -0.617 17.418 -6.729 1.00 77.94 200 SER A O 1
ATOM 1542 N N . LEU A 1 201 ? -2.139 18.887 -7.451 1.00 80.31 201 LEU A N 1
ATOM 1543 C CA . LEU A 1 201 ? -3.284 18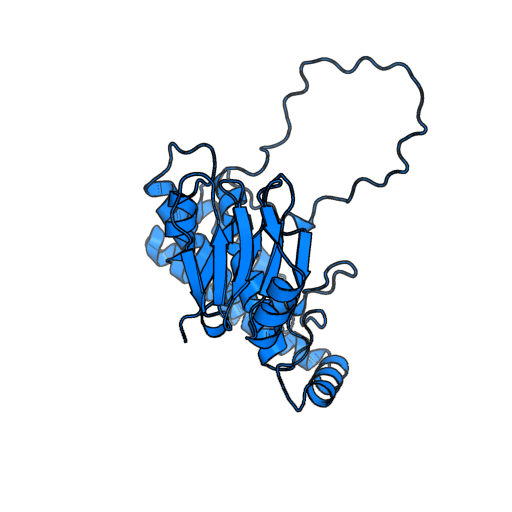.109 -6.948 1.00 80.31 201 LEU A CA 1
ATOM 1544 C C . LEU A 1 201 ? -3.167 16.598 -7.256 1.00 80.31 201 LEU A C 1
ATOM 1546 O O . LEU A 1 201 ? -3.446 15.762 -6.398 1.00 80.31 201 LEU A O 1
ATOM 1550 N N . GLN A 1 202 ? -2.605 16.260 -8.422 1.00 87.69 202 GLN A N 1
ATOM 1551 C CA . GLN A 1 202 ? -2.223 14.903 -8.822 1.00 87.69 202 GLN A CA 1
ATOM 1552 C C . GLN A 1 202 ? -1.292 14.209 -7.813 1.00 87.69 202 GLN A C 1
ATOM 1554 O O . GLN A 1 202 ? -1.549 13.081 -7.413 1.00 87.69 202 GLN A O 1
ATOM 1559 N N . ASN A 1 203 ? -0.211 14.858 -7.373 1.00 88.12 203 ASN A N 1
ATOM 1560 C CA . ASN A 1 203 ? 0.692 14.313 -6.366 1.00 88.12 203 ASN A CA 1
ATOM 1561 C C . ASN A 1 203 ? -0.006 14.062 -5.020 1.00 88.12 203 ASN A C 1
ATOM 1563 O O . ASN A 1 203 ? 0.233 13.007 -4.437 1.00 88.12 203 ASN A O 1
ATOM 1567 N N . ARG A 1 204 ? -0.884 14.964 -4.551 1.00 85.00 204 ARG A N 1
ATOM 1568 C CA . ARG A 1 204 ? -1.656 14.739 -3.309 1.00 85.00 204 ARG A CA 1
ATOM 1569 C C . ARG A 1 204 ? -2.517 13.484 -3.422 1.00 85.00 204 ARG A C 1
ATOM 1571 O O . ARG A 1 204 ? -2.541 12.649 -2.521 1.00 85.00 204 ARG A O 1
ATOM 1578 N N . TRP A 1 205 ? -3.187 13.319 -4.558 1.00 87.62 205 TRP A N 1
ATOM 1579 C CA . TRP A 1 205 ? -4.070 12.179 -4.809 1.00 87.62 205 TRP A CA 1
ATOM 1580 C C . TRP A 1 205 ? -3.284 10.871 -4.957 1.00 87.62 205 TRP A C 1
ATOM 1582 O O . TRP A 1 205 ? -3.665 9.854 -4.376 1.00 87.62 205 TRP A O 1
ATOM 1592 N N . LEU A 1 206 ? -2.137 10.907 -5.645 1.00 91.38 206 LEU A N 1
ATOM 1593 C CA . LEU A 1 206 ? -1.205 9.779 -5.729 1.00 91.38 206 LEU A CA 1
ATOM 1594 C C . LEU A 1 206 ? -0.661 9.392 -4.351 1.00 91.38 206 LEU A C 1
ATOM 1596 O O . LEU A 1 206 ? -0.590 8.207 -4.039 1.00 91.38 206 LEU A O 1
ATOM 1600 N N . ASN A 1 207 ? -0.264 10.365 -3.528 1.00 88.81 207 ASN A N 1
ATOM 1601 C CA . ASN A 1 207 ? 0.269 10.109 -2.191 1.00 88.81 207 ASN A CA 1
ATOM 1602 C C . ASN A 1 207 ? -0.786 9.465 -1.292 1.00 88.81 207 ASN A C 1
ATOM 1604 O O . ASN A 1 207 ? -0.499 8.436 -0.685 1.00 88.81 207 ASN A O 1
ATOM 1608 N N . TYR A 1 208 ? -2.018 9.976 -1.299 1.00 88.25 208 TYR A N 1
ATOM 1609 C CA . TYR A 1 208 ? -3.139 9.362 -0.587 1.00 88.25 208 TYR A CA 1
ATOM 1610 C C . TYR A 1 208 ? -3.418 7.925 -1.066 1.00 88.25 208 TYR A C 1
ATOM 1612 O O . TYR A 1 208 ? -3.498 6.996 -0.259 1.00 88.25 208 TYR A O 1
ATOM 1620 N N . GLY A 1 209 ? -3.508 7.699 -2.381 1.00 91.50 209 GLY A N 1
ATOM 1621 C CA . GLY A 1 209 ? -3.747 6.359 -2.924 1.00 91.50 209 GLY A CA 1
ATOM 1622 C C . GLY A 1 209 ? -2.621 5.379 -2.572 1.00 91.50 209 GLY A C 1
ATOM 1623 O O . GLY A 1 209 ? -2.866 4.238 -2.179 1.00 91.50 209 GLY A O 1
ATOM 1624 N N . TYR A 1 210 ? -1.369 5.835 -2.626 1.00 92.50 210 TYR A N 1
ATOM 1625 C CA . TYR A 1 210 ? -0.215 5.037 -2.217 1.00 92.50 210 TYR A CA 1
ATOM 1626 C C . TYR A 1 210 ? -0.159 4.793 -0.710 1.00 92.50 210 TYR A C 1
ATOM 1628 O O . TYR A 1 210 ? 0.263 3.717 -0.300 1.00 92.50 210 TYR A O 1
ATOM 1636 N N . ALA A 1 211 ? -0.594 5.739 0.117 1.00 90.38 211 ALA A N 1
ATOM 1637 C CA . ALA A 1 211 ? -0.725 5.565 1.559 1.00 90.38 211 ALA A CA 1
ATOM 1638 C C . ALA A 1 211 ? -1.685 4.416 1.901 1.00 90.38 211 ALA A C 1
ATOM 1640 O O . ALA A 1 211 ? -1.348 3.522 2.683 1.00 90.38 211 ALA A O 1
ATOM 1641 N N . VAL A 1 212 ? -2.848 4.391 1.250 1.00 91.44 212 VAL A N 1
ATOM 1642 C CA . VAL A 1 212 ? -3.832 3.311 1.391 1.00 91.44 212 VAL A CA 1
ATOM 1643 C C . VAL A 1 212 ? -3.259 1.982 0.891 1.00 91.44 212 VAL A C 1
ATOM 1645 O O . VAL A 1 212 ? -3.333 0.969 1.592 1.00 91.44 212 VAL A O 1
ATOM 1648 N N . LEU A 1 213 ? -2.625 1.978 -0.285 1.00 94.31 213 LEU A N 1
ATOM 1649 C CA . LEU A 1 213 ? -1.989 0.786 -0.849 1.00 94.31 213 LEU A CA 1
ATOM 1650 C C . LEU A 1 213 ? -0.861 0.253 0.053 1.00 94.31 213 LEU A C 1
ATOM 1652 O O . LEU A 1 213 ? -0.752 -0.959 0.248 1.00 94.31 213 LEU A O 1
ATOM 1656 N N . ARG A 1 214 ? -0.058 1.135 0.657 1.00 94.00 214 ARG A N 1
ATOM 1657 C CA . ARG A 1 214 ? 0.974 0.781 1.640 1.00 94.00 214 ARG A CA 1
ATOM 1658 C C . ARG A 1 214 ? 0.352 0.126 2.866 1.00 94.00 214 ARG A C 1
ATOM 1660 O O . ARG A 1 214 ? 0.836 -0.922 3.280 1.00 94.00 214 ARG A O 1
ATOM 1667 N N . ALA A 1 215 ? -0.722 0.690 3.423 1.00 93.19 215 ALA A N 1
ATOM 1668 C CA . ALA A 1 215 ? -1.416 0.111 4.576 1.00 93.19 215 ALA A CA 1
ATOM 1669 C C . ALA A 1 215 ? -1.961 -1.293 4.271 1.00 93.19 215 ALA A C 1
ATOM 1671 O O . ALA A 1 215 ? -1.750 -2.231 5.044 1.00 93.19 215 ALA A O 1
ATOM 1672 N N . MET A 1 216 ? -2.582 -1.468 3.103 1.00 94.25 216 MET A N 1
ATOM 1673 C CA . MET A 1 216 ? -3.061 -2.769 2.628 1.00 94.25 216 MET A CA 1
ATOM 1674 C C . MET A 1 216 ? -1.918 -3.771 2.420 1.00 94.25 216 MET A C 1
ATOM 1676 O O . MET A 1 216 ? -2.038 -4.941 2.787 1.00 94.25 216 MET A O 1
ATOM 1680 N N . THR A 1 217 ? -0.792 -3.317 1.873 1.00 95.56 217 THR A N 1
ATOM 1681 C CA . THR A 1 217 ? 0.380 -4.167 1.635 1.00 95.56 217 THR A CA 1
ATOM 1682 C C . THR A 1 217 ? 1.053 -4.557 2.949 1.00 95.56 217 THR A C 1
ATOM 1684 O O . THR A 1 217 ? 1.343 -5.731 3.158 1.00 95.56 217 THR A O 1
ATOM 1687 N N . ALA A 1 218 ? 1.230 -3.619 3.881 1.00 94.56 218 ALA A N 1
ATOM 1688 C CA . ALA A 1 218 ? 1.774 -3.885 5.211 1.00 94.56 218 ALA A CA 1
ATOM 1689 C C . ALA A 1 218 ? 0.894 -4.874 5.991 1.00 94.56 218 ALA A C 1
ATOM 1691 O O . ALA A 1 218 ? 1.408 -5.820 6.590 1.00 94.56 218 ALA A O 1
ATOM 1692 N N . ARG A 1 219 ? -0.436 -4.732 5.896 1.00 93.81 219 ARG A N 1
ATOM 1693 C CA . ARG A 1 219 ? -1.393 -5.714 6.422 1.00 93.81 219 ARG A CA 1
ATOM 1694 C C . ARG A 1 219 ? -1.146 -7.109 5.853 1.00 93.81 219 ARG A C 1
ATOM 1696 O O . ARG A 1 219 ? -1.069 -8.073 6.611 1.00 93.81 219 ARG A O 1
ATOM 1703 N N . ALA A 1 220 ? -1.032 -7.224 4.530 1.00 94.19 220 ALA A N 1
ATOM 1704 C CA . ALA A 1 220 ? -0.802 -8.502 3.857 1.00 94.19 220 ALA A CA 1
ATOM 1705 C C . ALA A 1 220 ? 0.555 -9.119 4.239 1.00 94.19 220 ALA A C 1
ATOM 1707 O O . ALA A 1 220 ? 0.643 -10.325 4.471 1.00 94.19 220 ALA A O 1
ATOM 1708 N N . VAL A 1 221 ? 1.592 -8.291 4.383 1.00 94.94 221 VAL A N 1
ATOM 1709 C CA . VAL A 1 221 ? 2.917 -8.691 4.873 1.00 94.94 221 VAL A CA 1
ATOM 1710 C C . VAL A 1 221 ? 2.809 -9.304 6.272 1.00 94.94 221 VAL A C 1
ATOM 1712 O O . VAL A 1 221 ? 3.220 -10.452 6.455 1.00 94.94 221 VAL A O 1
ATOM 1715 N N . CYS A 1 222 ? 2.164 -8.621 7.223 1.00 93.19 222 CYS A N 1
ATOM 1716 C CA . CYS A 1 222 ? 1.951 -9.147 8.575 1.00 93.19 222 CYS A CA 1
ATOM 1717 C C . CYS A 1 222 ? 1.110 -10.431 8.585 1.00 93.19 222 CYS A C 1
ATOM 1719 O O . CYS A 1 222 ? 1.474 -11.396 9.257 1.00 93.19 222 CYS A O 1
ATOM 1721 N N . ALA A 1 223 ? 0.026 -10.482 7.805 1.00 91.94 223 ALA A N 1
ATOM 1722 C CA . ALA A 1 223 ? -0.818 -11.672 7.678 1.00 91.94 223 ALA A CA 1
ATOM 1723 C C . ALA A 1 223 ? -0.053 -12.873 7.092 1.00 91.94 223 ALA A C 1
ATOM 1725 O O . ALA A 1 223 ? -0.305 -14.018 7.454 1.00 91.94 223 ALA A O 1
ATOM 1726 N N . SER A 1 224 ? 0.936 -12.619 6.232 1.00 92.94 224 SER A N 1
ATOM 1727 C CA . SER A 1 224 ? 1.853 -13.642 5.724 1.00 92.94 224 SER A CA 1
ATOM 1728 C C . SER A 1 224 ? 2.987 -13.986 6.701 1.00 92.94 224 SER A C 1
ATOM 1730 O O . SER A 1 224 ? 3.880 -14.752 6.360 1.00 92.94 224 SER A O 1
ATOM 1732 N N . GLY A 1 225 ? 3.008 -13.433 7.914 1.00 93.19 225 GLY A N 1
ATOM 1733 C CA . GLY A 1 225 ? 4.070 -13.688 8.889 1.00 93.19 225 GLY A CA 1
ATOM 1734 C C . GLY A 1 225 ? 5.437 -13.138 8.474 1.00 93.19 225 GLY A C 1
ATOM 1735 O O . GLY A 1 225 ? 6.451 -13.637 8.947 1.00 93.19 225 GLY A O 1
ATOM 1736 N N . LEU A 1 226 ? 5.473 -12.148 7.580 1.00 94.31 226 LEU A N 1
ATOM 1737 C CA . LEU A 1 226 ? 6.675 -11.432 7.160 1.00 94.31 226 LEU A CA 1
ATOM 1738 C C . LEU A 1 226 ? 6.789 -10.106 7.928 1.00 94.31 226 LEU A C 1
ATOM 1740 O O . LEU A 1 226 ? 5.783 -9.535 8.349 1.00 94.31 226 LEU A O 1
ATOM 1744 N N . HIS A 1 227 ? 8.013 -9.630 8.145 1.00 93.62 227 HIS A N 1
ATOM 1745 C CA . HIS A 1 227 ? 8.279 -8.392 8.868 1.00 93.62 227 HIS A CA 1
ATOM 1746 C C . HIS A 1 227 ? 8.295 -7.193 7.898 1.00 93.62 227 HIS A C 1
ATOM 1748 O O . HIS A 1 227 ? 9.097 -7.196 6.958 1.00 93.62 227 HIS A O 1
ATOM 1754 N N . PRO A 1 228 ? 7.477 -6.143 8.113 1.00 92.88 228 PRO A N 1
ATOM 1755 C CA . PRO A 1 228 ? 7.359 -5.006 7.190 1.00 92.88 228 PRO A CA 1
ATOM 1756 C C . PRO A 1 228 ? 8.631 -4.188 6.967 1.00 92.88 228 PRO A C 1
ATOM 1758 O O . PRO A 1 228 ? 8.805 -3.623 5.890 1.00 92.88 228 PRO A O 1
ATOM 1761 N N . SER A 1 229 ? 9.534 -4.123 7.946 1.00 91.25 229 SER A N 1
ATOM 1762 C CA . SER A 1 229 ? 10.768 -3.335 7.809 1.00 91.25 229 SER A CA 1
ATOM 1763 C C . SER A 1 229 ? 11.898 -4.060 7.066 1.00 91.25 229 SER A C 1
ATOM 1765 O O . SER A 1 229 ? 12.866 -3.421 6.659 1.00 91.25 229 SER A O 1
ATOM 1767 N N . LEU A 1 230 ? 11.807 -5.383 6.873 1.00 93.06 230 LEU A N 1
ATOM 1768 C CA . LEU A 1 230 ? 12.872 -6.176 6.250 1.00 93.06 230 LEU A CA 1
ATOM 1769 C C . LEU A 1 230 ? 12.739 -6.158 4.722 1.00 93.06 230 LEU A C 1
ATOM 1771 O O . LEU A 1 230 ? 12.230 -7.102 4.117 1.00 93.06 230 LEU A O 1
ATOM 1775 N N . GLY A 1 231 ? 13.190 -5.060 4.113 1.00 93.44 231 GLY A N 1
ATOM 1776 C CA . GLY A 1 231 ? 13.138 -4.834 2.669 1.00 93.44 231 GLY A CA 1
ATOM 1777 C C . GLY A 1 231 ? 14.059 -5.733 1.830 1.00 93.44 231 GLY A C 1
ATOM 1778 O O . GLY A 1 231 ? 15.021 -6.348 2.303 1.00 93.44 231 GLY A O 1
ATOM 1779 N N . LEU A 1 232 ? 13.757 -5.779 0.537 1.00 93.38 232 LEU A N 1
ATOM 1780 C CA . LEU A 1 232 ? 14.534 -6.400 -0.531 1.00 93.38 232 LEU A CA 1
ATOM 1781 C C . LEU A 1 232 ? 15.501 -5.401 -1.175 1.00 93.38 232 LEU A C 1
ATOM 1783 O O . LEU A 1 232 ? 16.657 -5.754 -1.429 1.00 93.38 232 LEU A O 1
ATOM 1787 N N . HIS A 1 233 ? 15.023 -4.183 -1.449 1.00 88.50 233 HIS A N 1
ATOM 1788 C CA . HIS A 1 233 ? 15.800 -3.105 -2.066 1.00 88.50 233 HIS A CA 1
ATOM 1789 C C . HIS A 1 233 ? 15.731 -1.817 -1.253 1.00 88.50 233 HIS A C 1
ATOM 1791 O O . HIS A 1 233 ? 16.779 -1.232 -0.963 1.00 88.50 233 HIS A O 1
ATOM 1797 N N . HIS A 1 234 ? 14.534 -1.403 -0.830 1.00 82.88 234 HIS A N 1
ATOM 1798 C CA . HIS A 1 234 ? 14.392 -0.283 0.094 1.00 82.88 234 HIS A CA 1
ATOM 1799 C C . HIS A 1 234 ? 15.085 -0.600 1.430 1.00 82.88 234 HIS A C 1
ATOM 1801 O O . HIS A 1 234 ? 14.898 -1.664 2.018 1.00 82.88 234 HIS A O 1
ATOM 1807 N N . HIS A 1 235 ? 15.932 0.325 1.885 1.00 80.50 235 HIS A N 1
ATOM 1808 C CA . HIS A 1 235 ? 16.777 0.147 3.072 1.00 80.50 235 HIS A CA 1
ATOM 1809 C C . HIS A 1 235 ? 16.971 1.449 3.866 1.00 80.50 235 HIS A C 1
ATOM 1811 O O . HIS A 1 235 ? 17.938 1.583 4.619 1.00 80.50 235 HIS A O 1
ATOM 1817 N N . ASN A 1 236 ? 16.078 2.432 3.689 1.00 76.75 236 ASN A N 1
ATOM 1818 C CA . ASN A 1 236 ? 16.135 3.673 4.458 1.00 76.75 236 ASN A CA 1
ATOM 1819 C C . ASN A 1 236 ? 15.966 3.350 5.952 1.00 76.75 236 ASN A C 1
ATOM 1821 O O . ASN A 1 236 ? 14.960 2.768 6.351 1.00 76.75 236 ASN A O 1
ATOM 1825 N N . ARG A 1 237 ? 16.942 3.762 6.772 1.00 66.56 237 ARG A N 1
ATOM 1826 C CA . ARG A 1 237 ? 16.981 3.498 8.219 1.00 66.56 237 ARG A CA 1
ATOM 1827 C C . ARG A 1 237 ? 15.762 4.037 8.971 1.00 66.56 237 ARG A C 1
ATOM 1829 O O . ARG A 1 237 ? 15.426 3.488 10.012 1.00 66.56 237 ARG A O 1
ATOM 1836 N N . TYR A 1 238 ? 15.104 5.065 8.441 1.00 72.69 238 TYR A N 1
ATOM 1837 C CA . TYR A 1 238 ? 13.923 5.682 9.049 1.00 72.69 238 TYR A CA 1
ATOM 1838 C C . TYR A 1 238 ? 12.595 5.137 8.498 1.00 72.69 238 TYR A C 1
ATOM 1840 O O . TYR A 1 238 ? 11.530 5.519 8.971 1.00 72.69 238 TYR A O 1
ATOM 1848 N N . ASN A 1 239 ? 12.631 4.228 7.515 1.00 79.50 239 ASN A N 1
ATOM 1849 C CA . ASN A 1 239 ? 11.427 3.648 6.928 1.00 79.50 239 ASN A CA 1
ATOM 1850 C C . ASN A 1 239 ? 11.067 2.305 7.585 1.00 79.50 239 ASN A C 1
ATOM 1852 O O . ASN A 1 239 ? 11.654 1.262 7.286 1.00 79.50 239 ASN A O 1
ATOM 1856 N N . ALA A 1 240 ? 10.033 2.319 8.427 1.00 83.38 240 ALA A N 1
ATOM 1857 C CA . ALA A 1 240 ? 9.515 1.133 9.110 1.00 83.38 240 ALA A CA 1
ATOM 1858 C C . ALA A 1 240 ? 8.813 0.112 8.184 1.00 83.38 240 ALA A C 1
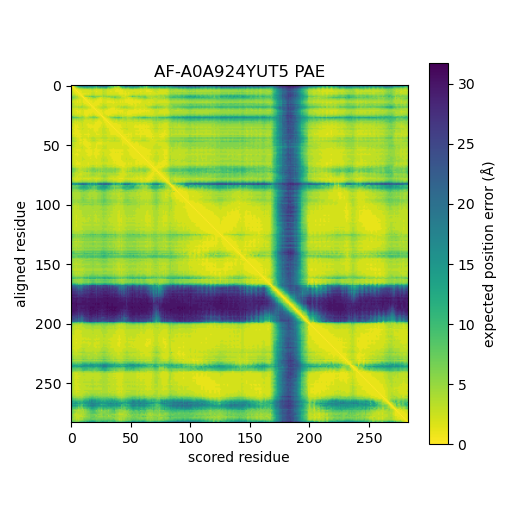ATOM 1860 O O . ALA A 1 240 ? 8.505 -0.997 8.623 1.00 83.38 240 ALA A O 1
ATOM 1861 N N . PHE A 1 241 ? 8.579 0.449 6.910 1.00 90.69 241 PHE A N 1
ATOM 1862 C CA . PHE A 1 241 ? 7.747 -0.321 5.980 1.00 90.69 241 PHE A CA 1
ATOM 1863 C C . PHE A 1 241 ? 8.455 -0.664 4.659 1.00 90.69 241 PHE A C 1
ATOM 1865 O O . PHE A 1 241 ? 7.790 -0.862 3.645 1.00 90.69 241 PHE A O 1
ATOM 1872 N N . CYS A 1 242 ? 9.790 -0.774 4.657 1.00 93.25 242 CYS A N 1
ATOM 1873 C CA . CYS A 1 242 ? 10.590 -1.035 3.451 1.00 93.25 242 CYS A CA 1
ATOM 1874 C C . CYS A 1 242 ? 10.073 -2.203 2.588 1.00 93.25 242 CYS A C 1
ATOM 1876 O O . CYS A 1 242 ? 9.997 -2.076 1.370 1.00 93.25 242 CYS A O 1
ATOM 1878 N N . LEU A 1 243 ? 9.683 -3.329 3.195 1.00 95.81 243 LEU A N 1
ATOM 1879 C CA . LEU A 1 243 ? 9.152 -4.471 2.448 1.00 95.81 243 LEU A CA 1
ATOM 1880 C C . LEU A 1 243 ? 7.768 -4.189 1.860 1.00 95.81 243 LEU A C 1
ATOM 1882 O O . LEU A 1 243 ? 7.464 -4.655 0.766 1.00 95.81 243 LEU A O 1
ATOM 1886 N N . ALA A 1 244 ? 6.921 -3.451 2.580 1.00 95.19 244 ALA A N 1
ATOM 1887 C CA . ALA A 1 244 ? 5.621 -3.058 2.049 1.00 95.19 244 ALA A CA 1
ATOM 1888 C C . ALA A 1 244 ? 5.791 -2.105 0.858 1.00 95.19 244 ALA A C 1
ATOM 1890 O O . ALA A 1 244 ? 5.114 -2.283 -0.150 1.00 95.19 244 ALA A O 1
ATOM 1891 N N . ASP A 1 245 ? 6.741 -1.169 0.941 1.00 94.31 245 ASP A N 1
ATOM 1892 C CA . ASP A 1 245 ? 7.097 -0.276 -0.164 1.00 94.31 245 ASP A CA 1
ATOM 1893 C C . ASP A 1 245 ? 7.660 -1.043 -1.368 1.00 94.31 245 ASP A C 1
ATOM 1895 O O . ASP A 1 245 ? 7.256 -0.775 -2.494 1.00 94.31 245 ASP A O 1
ATOM 1899 N N . ASP A 1 246 ? 8.515 -2.051 -1.153 1.00 96.19 246 ASP A N 1
ATOM 1900 C CA . ASP A 1 246 ? 8.976 -2.932 -2.232 1.00 96.19 246 ASP A CA 1
ATOM 1901 C C . ASP A 1 246 ? 7.803 -3.679 -2.893 1.00 96.19 246 ASP A C 1
ATOM 1903 O O . ASP A 1 246 ? 7.676 -3.707 -4.116 1.00 96.19 246 ASP A O 1
ATOM 1907 N N . LEU A 1 247 ? 6.935 -4.308 -2.094 1.00 97.81 247 LEU A N 1
ATOM 1908 C CA . LEU A 1 247 ? 5.876 -5.187 -2.599 1.00 97.81 247 LEU A CA 1
ATOM 1909 C C . LEU A 1 247 ? 4.691 -4.436 -3.213 1.00 97.81 247 LEU A C 1
ATOM 1911 O O . LEU A 1 247 ? 3.970 -5.023 -4.020 1.00 97.81 247 LEU A O 1
ATOM 1915 N N . MET A 1 248 ? 4.490 -3.161 -2.872 1.00 97.00 248 MET A N 1
ATOM 1916 C CA . MET A 1 248 ? 3.439 -2.348 -3.484 1.00 97.00 248 MET A CA 1
ATOM 1917 C C . MET A 1 248 ? 3.816 -1.824 -4.875 1.00 97.00 248 MET A C 1
ATOM 1919 O O . MET A 1 248 ? 2.919 -1.446 -5.626 1.00 97.00 248 MET A O 1
ATOM 1923 N N . GLU A 1 249 ? 5.104 -1.804 -5.246 1.00 97.25 249 GLU A N 1
ATOM 1924 C CA . GLU A 1 249 ? 5.580 -1.234 -6.518 1.00 97.25 249 GLU A CA 1
ATOM 1925 C C . GLU A 1 249 ? 4.828 -1.736 -7.768 1.00 97.25 249 GLU A C 1
ATOM 1927 O O . GLU A 1 249 ? 4.452 -0.901 -8.595 1.00 97.25 249 GLU A O 1
ATOM 1932 N N . PRO A 1 250 ? 4.528 -3.042 -7.927 1.00 98.12 250 PRO A N 1
ATOM 1933 C CA . PRO A 1 250 ? 3.786 -3.538 -9.087 1.00 98.12 250 PRO A CA 1
ATOM 1934 C C . PRO A 1 250 ? 2.335 -3.048 -9.155 1.00 98.12 250 PRO A C 1
ATOM 1936 O O . PRO A 1 250 ? 1.742 -3.064 -10.229 1.00 98.12 250 PRO A O 1
ATOM 1939 N N . PHE A 1 251 ? 1.763 -2.622 -8.026 1.00 97.38 251 PHE A N 1
ATOM 1940 C CA . PHE A 1 251 ? 0.368 -2.190 -7.911 1.00 97.38 251 PHE A CA 1
ATOM 1941 C C . PHE A 1 251 ? 0.199 -0.671 -8.012 1.00 97.38 251 PHE A C 1
ATOM 1943 O O . PHE A 1 251 ? -0.916 -0.197 -8.215 1.00 97.38 251 PHE A O 1
ATOM 1950 N N . ARG A 1 252 ? 1.284 0.109 -7.922 1.00 96.88 252 ARG A N 1
ATOM 1951 C CA . ARG A 1 252 ? 1.230 1.575 -8.073 1.00 96.88 252 ARG A CA 1
ATOM 1952 C C . ARG A 1 252 ? 0.577 2.030 -9.385 1.00 96.88 252 ARG A C 1
ATOM 1954 O O . ARG A 1 252 ? -0.260 2.921 -9.292 1.00 96.88 252 ARG A O 1
ATOM 1961 N N . PRO A 1 253 ? 0.816 1.391 -10.551 1.00 97.62 253 PRO A N 1
ATOM 1962 C CA . PRO A 1 253 ? 0.152 1.771 -11.802 1.00 97.62 253 PRO A CA 1
ATOM 1963 C C . PRO A 1 253 ? -1.383 1.724 -11.748 1.00 97.62 253 PRO A C 1
ATOM 1965 O O . PRO A 1 253 ? -2.040 2.490 -12.447 1.00 97.62 253 PRO A O 1
ATOM 1968 N N . VAL A 1 254 ? -1.969 0.869 -10.900 1.00 96.19 254 VAL A N 1
ATOM 1969 C CA . VAL A 1 254 ? -3.428 0.828 -10.697 1.00 96.19 254 VAL A CA 1
ATOM 1970 C C . VAL A 1 254 ? -3.912 2.125 -10.051 1.00 96.19 254 VAL A C 1
ATOM 1972 O O . VAL A 1 254 ? -4.860 2.741 -10.533 1.00 96.19 254 VAL A O 1
ATOM 1975 N N . VAL A 1 255 ? -3.217 2.576 -9.003 1.00 95.81 255 VAL A N 1
ATOM 1976 C CA . VAL A 1 255 ? -3.496 3.861 -8.346 1.00 95.81 255 VAL A CA 1
ATOM 1977 C C . VAL A 1 255 ? -3.249 5.019 -9.311 1.00 95.81 255 VAL A C 1
ATOM 1979 O O . VAL A 1 255 ? -4.050 5.946 -9.358 1.00 95.81 255 VAL A O 1
ATOM 1982 N N . ASP A 1 256 ? -2.183 4.953 -10.110 1.00 96.12 256 ASP A N 1
ATOM 1983 C CA . ASP A 1 256 ? -1.846 5.994 -11.086 1.00 96.12 256 ASP A CA 1
ATOM 1984 C C . ASP A 1 256 ? -2.996 6.211 -12.074 1.00 96.12 256 ASP A C 1
ATOM 1986 O O . ASP A 1 256 ? -3.451 7.337 -12.267 1.00 96.12 256 ASP A O 1
ATOM 1990 N N . LEU A 1 257 ? -3.519 5.121 -12.644 1.00 95.12 257 LEU A N 1
ATOM 1991 C CA . LEU A 1 257 ? -4.654 5.154 -13.562 1.00 95.12 257 LEU A CA 1
ATOM 1992 C C . LEU A 1 257 ? -5.942 5.640 -12.884 1.00 95.12 257 LEU A C 1
ATOM 1994 O O . LEU A 1 257 ? -6.693 6.406 -13.486 1.00 95.12 257 LEU A O 1
ATOM 1998 N N . ALA A 1 258 ? -6.197 5.219 -11.643 1.00 94.00 258 ALA A N 1
ATOM 1999 C CA . ALA A 1 258 ? -7.349 5.687 -10.879 1.00 94.00 258 ALA A CA 1
ATOM 2000 C C . ALA A 1 258 ? -7.294 7.206 -10.653 1.00 94.00 258 ALA A C 1
ATOM 2002 O O 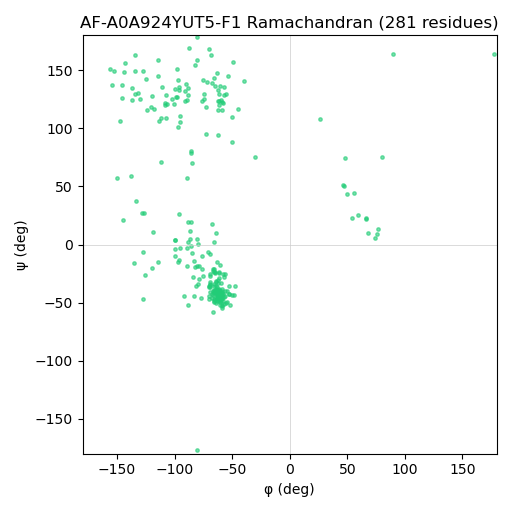. ALA A 1 258 ? -8.294 7.891 -10.849 1.00 94.00 258 ALA A O 1
ATOM 2003 N N . VAL A 1 259 ? -6.117 7.749 -10.323 1.00 92.75 259 VAL A N 1
ATOM 2004 C CA . VAL A 1 259 ? -5.918 9.196 -10.158 1.00 92.75 259 VAL A CA 1
ATOM 2005 C C . VAL A 1 259 ? -6.091 9.946 -11.477 1.00 92.75 259 VAL A C 1
ATOM 2007 O O . VAL A 1 259 ? -6.686 11.019 -11.467 1.00 92.75 259 VAL A O 1
ATOM 2010 N N . VAL A 1 260 ? -5.621 9.402 -12.606 1.00 92.31 260 VAL A N 1
ATOM 2011 C CA . VAL A 1 260 ? -5.851 10.014 -13.930 1.00 92.31 260 VAL A CA 1
ATOM 2012 C C . VAL A 1 260 ? -7.344 10.141 -14.219 1.00 92.31 260 VAL A C 1
ATOM 2014 O O . VAL A 1 260 ? -7.810 11.244 -14.488 1.00 92.31 260 VAL A O 1
ATOM 2017 N N . ARG A 1 261 ? -8.098 9.043 -14.092 1.00 90.81 261 ARG A N 1
ATOM 2018 C CA . ARG A 1 261 ? -9.552 9.029 -14.334 1.00 90.81 261 ARG A CA 1
ATOM 2019 C C . ARG A 1 261 ? -10.292 9.991 -13.411 1.00 90.81 261 ARG A C 1
ATOM 2021 O O . ARG A 1 261 ? -11.172 10.724 -13.846 1.00 90.81 261 ARG A O 1
ATOM 2028 N N . LEU A 1 262 ? -9.885 10.033 -12.145 1.00 88.12 262 LEU A N 1
ATOM 2029 C CA . LEU A 1 262 ? -10.449 10.962 -11.178 1.00 88.12 262 LEU A CA 1
ATOM 2030 C C . LEU A 1 262 ? -10.212 12.419 -11.593 1.00 88.12 262 LEU A C 1
ATOM 2032 O O . LEU A 1 262 ? -11.092 13.257 -11.432 1.00 88.12 262 LEU A O 1
ATOM 2036 N N . PHE A 1 263 ? -9.039 12.726 -12.151 1.00 85.06 263 PHE A N 1
ATOM 2037 C CA . PHE A 1 263 ? -8.713 14.069 -12.627 1.00 85.06 263 PHE A CA 1
ATOM 2038 C C . PHE A 1 263 ? -9.520 14.457 -13.869 1.00 85.06 263 PHE A C 1
ATOM 2040 O O . PHE A 1 263 ? -9.895 15.615 -14.008 1.00 85.06 263 PHE A O 1
ATOM 2047 N N . GLU A 1 264 ? -9.817 13.502 -14.752 1.00 83.81 264 GLU A N 1
ATOM 2048 C CA . GLU A 1 264 ? -10.686 13.720 -15.916 1.00 83.81 264 GLU A CA 1
ATOM 2049 C C . GLU A 1 264 ? -12.132 14.033 -15.500 1.00 83.81 264 GLU A C 1
ATOM 2051 O O . GLU A 1 264 ? -12.786 14.860 -16.133 1.00 83.81 264 GLU A O 1
ATOM 2056 N N . HIS A 1 265 ? -12.624 13.412 -14.422 1.00 78.81 265 HIS A N 1
ATOM 2057 C CA . HIS A 1 265 ? -13.979 13.632 -13.904 1.00 78.81 265 HIS A CA 1
ATOM 2058 C C . HIS A 1 265 ? -14.104 14.855 -12.983 1.00 78.81 265 HIS A C 1
ATOM 2060 O O . HIS A 1 265 ? -15.179 15.446 -12.902 1.00 78.81 265 HIS A O 1
ATOM 2066 N N . HIS A 1 266 ? -13.025 15.241 -12.293 1.00 76.19 266 HIS A N 1
ATOM 2067 C CA . HIS A 1 266 ? -13.054 16.233 -11.209 1.00 76.19 266 HIS A CA 1
ATOM 2068 C C . HIS A 1 266 ? -11.937 17.283 -11.311 1.00 76.19 266 HIS A C 1
ATOM 2070 O O . HIS A 1 266 ? -11.385 17.707 -10.294 1.00 76.19 266 HIS A O 1
ATOM 2076 N N . ALA A 1 267 ? -11.595 17.713 -12.529 1.00 67.75 267 ALA A N 1
ATOM 2077 C CA . ALA A 1 267 ? -10.511 18.672 -12.785 1.00 67.75 267 ALA A CA 1
ATOM 2078 C C . ALA A 1 267 ? -10.656 20.007 -12.023 1.00 67.75 267 ALA A C 1
ATOM 2080 O O . ALA A 1 267 ? -9.655 20.668 -11.750 1.00 67.75 267 ALA A O 1
ATOM 2081 N N . ASP A 1 268 ? -11.888 20.379 -11.659 1.00 71.38 268 ASP A N 1
ATOM 2082 C CA . ASP A 1 268 ? -12.214 21.634 -10.971 1.00 71.38 268 ASP A CA 1
ATOM 2083 C C . ASP A 1 268 ? -12.060 21.562 -9.439 1.00 71.38 268 ASP A C 1
ATOM 2085 O O . ASP A 1 268 ? -12.179 22.578 -8.747 1.00 71.38 268 ASP A O 1
ATOM 2089 N N . LEU A 1 269 ? -11.811 20.376 -8.868 1.00 71.00 269 LEU A N 1
ATOM 2090 C CA . LEU A 1 269 ? -11.597 20.249 -7.428 1.00 71.00 269 LEU A CA 1
ATOM 2091 C C . LEU A 1 269 ? -10.243 20.838 -7.025 1.00 71.00 269 LEU A C 1
ATOM 2093 O O . LEU A 1 269 ? -9.227 20.620 -7.670 1.00 71.00 269 LEU A O 1
ATOM 2097 N N . TRP A 1 270 ? -10.206 21.533 -5.891 1.00 63.12 270 TRP A N 1
ATOM 2098 C CA . TRP A 1 270 ? -8.970 22.061 -5.300 1.00 63.12 270 TRP A CA 1
ATOM 2099 C C . TRP A 1 270 ? -8.395 21.137 -4.205 1.00 63.12 270 TRP A C 1
ATOM 2101 O O . TRP A 1 270 ? -7.215 21.238 -3.850 1.00 63.12 270 TRP A O 1
ATOM 2111 N N . GLU A 1 271 ? -9.194 20.181 -3.713 1.00 71.38 271 GLU A N 1
ATOM 2112 C CA . GLU A 1 271 ? -8.817 19.191 -2.699 1.00 71.38 271 GLU A CA 1
ATOM 2113 C C . GLU A 1 271 ? -9.466 17.820 -2.964 1.00 71.38 271 GLU A C 1
ATOM 2115 O O . GLU A 1 271 ? -10.521 17.725 -3.591 1.00 71.38 271 GLU A O 1
ATOM 2120 N N . LEU A 1 272 ? -8.858 16.745 -2.445 1.00 73.50 272 LEU A N 1
ATOM 2121 C CA . LEU A 1 272 ? -9.467 15.414 -2.437 1.00 73.50 272 LEU A CA 1
ATOM 2122 C C . LEU A 1 272 ? -10.603 15.378 -1.398 1.00 73.50 272 LEU A C 1
ATOM 2124 O O . LEU A 1 272 ? -10.367 15.166 -0.205 1.00 73.50 272 LEU A O 1
ATOM 2128 N N . ASN A 1 273 ? -11.831 15.617 -1.846 1.00 78.38 273 ASN A N 1
ATOM 2129 C CA . ASN A 1 273 ? -13.021 15.570 -0.999 1.00 78.38 273 ASN A CA 1
ATOM 2130 C C . ASN A 1 273 ? -13.519 14.120 -0.788 1.00 78.38 273 ASN A C 1
ATOM 2132 O O . ASN A 1 273 ? -12.972 13.160 -1.334 1.00 78.38 273 ASN A O 1
ATOM 2136 N N . ARG A 1 274 ? -14.584 13.956 0.004 1.00 79.75 274 ARG A N 1
ATOM 2137 C CA . ARG A 1 274 ? -15.204 12.655 0.311 1.00 79.75 274 ARG A CA 1
ATOM 2138 C C . ARG A 1 274 ? -15.566 11.823 -0.920 1.00 79.75 274 ARG A C 1
ATOM 2140 O O . ARG A 1 274 ? -15.402 10.604 -0.914 1.00 79.75 274 ARG A O 1
ATOM 2147 N N . GLU A 1 275 ? -16.121 12.468 -1.939 1.00 80.50 275 GLU A N 1
ATOM 2148 C CA . GLU A 1 275 ? -16.591 11.808 -3.157 1.00 80.50 275 GLU A CA 1
ATOM 2149 C C . GLU A 1 275 ? -15.410 11.305 -3.985 1.00 80.50 275 GLU A C 1
ATOM 2151 O O . GLU A 1 275 ? -15.355 10.122 -4.319 1.00 80.50 275 GLU A O 1
ATOM 2156 N N . ALA A 1 276 ? -14.407 12.159 -4.179 1.00 80.88 276 ALA A N 1
ATOM 2157 C CA . ALA A 1 276 ? -13.191 11.818 -4.897 1.00 80.88 276 ALA A CA 1
ATOM 2158 C C . ALA A 1 276 ? -12.406 10.686 -4.205 1.00 80.88 276 ALA A C 1
ATOM 2160 O O . ALA A 1 276 ? -11.943 9.749 -4.856 1.00 80.88 276 ALA A O 1
ATOM 2161 N N . LYS A 1 277 ? -12.326 10.700 -2.863 1.00 83.25 277 LYS A N 1
ATOM 2162 C CA . LYS A 1 277 ? -11.766 9.582 -2.076 1.00 83.25 277 LYS A CA 1
ATOM 2163 C C . LYS A 1 277 ? -12.538 8.292 -2.310 1.00 83.25 277 LYS A C 1
ATOM 2165 O O . LYS A 1 277 ? -11.930 7.238 -2.455 1.00 83.25 277 LYS A O 1
ATOM 2170 N N . ARG A 1 278 ? -13.871 8.351 -2.324 1.00 84.25 278 ARG A N 1
ATOM 2171 C CA . ARG A 1 278 ? -14.714 7.167 -2.517 1.00 84.25 278 ARG A CA 1
ATOM 2172 C C . ARG A 1 278 ? -14.496 6.542 -3.892 1.00 84.25 278 ARG A C 1
ATOM 2174 O O . ARG A 1 278 ? -14.401 5.322 -3.964 1.00 84.25 278 ARG A O 1
ATOM 2181 N N . GLU A 1 279 ? -14.411 7.357 -4.940 1.00 84.69 279 GLU A N 1
ATOM 2182 C CA . GLU A 1 279 ? -14.115 6.892 -6.299 1.00 84.69 279 GLU A CA 1
ATOM 2183 C C . GLU A 1 279 ? -12.718 6.257 -6.361 1.00 84.69 279 GLU A C 1
ATOM 2185 O O . GLU A 1 279 ? -12.593 5.103 -6.774 1.00 84.69 279 GLU A O 1
ATOM 2190 N N . LEU A 1 280 ? -11.696 6.929 -5.816 1.00 85.12 280 LEU A N 1
ATOM 2191 C CA . LEU A 1 280 ? -10.325 6.411 -5.756 1.00 85.12 280 LEU A CA 1
ATOM 2192 C C . LEU A 1 280 ? -10.211 5.084 -4.988 1.00 85.12 280 LEU A C 1
ATOM 2194 O O . LEU A 1 280 ? -9.474 4.196 -5.398 1.00 85.12 280 LEU A O 1
ATOM 2198 N N . LEU A 1 281 ? -10.945 4.936 -3.883 1.00 84.12 281 LEU A N 1
ATOM 2199 C CA . LEU A 1 281 ? -10.968 3.713 -3.071 1.00 84.12 281 LEU A CA 1
ATOM 2200 C C . LEU A 1 281 ? -11.791 2.573 -3.694 1.00 84.12 281 LEU A C 1
ATOM 2202 O O . LEU A 1 281 ? -11.775 1.462 -3.164 1.00 84.12 281 LEU A O 1
ATOM 2206 N N . SER A 1 282 ? -12.547 2.849 -4.759 1.00 82.19 282 SER A N 1
ATOM 2207 C CA . SER A 1 282 ? -13.394 1.867 -5.447 1.00 82.19 282 SER A CA 1
ATOM 2208 C C . SER A 1 282 ? -12.778 1.282 -6.719 1.00 82.19 282 SER A C 1
ATOM 2210 O O . SER A 1 282 ? -13.342 0.329 -7.262 1.00 82.19 282 SER A O 1
ATOM 2212 N N . ALA A 1 283 ? -11.662 1.856 -7.179 1.00 71.69 283 ALA A N 1
ATOM 2213 C CA . ALA A 1 283 ? -10.891 1.397 -8.332 1.00 71.69 283 ALA A CA 1
ATOM 2214 C C . ALA A 1 283 ? -10.147 0.084 -8.043 1.00 71.69 283 ALA A C 1
ATOM 2216 O O . ALA A 1 283 ? -10.076 -0.747 -8.977 1.00 71.69 283 ALA A O 1
#

Sequence (283 aa):
MHNRILDISDGGARLRSSLQRLVIERDQQPDVTIPFADVAVLMVAHPQVSYSQSVLANLSAAGGVFVSCDERRHPVGMLLPLAGHFTQAERFAAQASASLPTRKRLWQQIARAKIRGQAEVLVQLNGSDHGLLAMVPQVRSGDTTNLEAQAARRYWPKVFGSTFRRIHEASEPTRSEDDSLAGDDEQQPADAVDELSLLSLQNRWLNYGYAVLRAMTARAVCASGLHPSLGLHHHNRYNAFCLADDLMEPFRPVVDLAVVRLFEHHADLWELNREAKRELLSA

Foldseek 3Di:
DAADAAEAAADAWEWEDDPQWIWTDDPPDDIDIGHLLNYAEYEYEHPNYHYDPVVLVSNLVSLHKYFYAYNLSATPDIDGRQDQDDCLVVQQVCLVPPDLQRLQQLLLVLLLLLLVLLLVLLCVVPVGSQCSNVCSVVQDRNSPVPSSVVSVQVRQCSLPNDPDDADAPVPDPDPDPPPPPDDDDDPDDPPPPDPPPPPDQLNSQLSVLVSVQLSSLCSVCVNVSHQQQSASNDPPPPDRRRNSVSNCSSVSSVLSSQSSVLCVVPVPDPHCDPVSVVSSSVD